Protein AF-0000000075406216 (afdb_homodimer)

Nearest PDB structures (foldseek):
  7u5q-assembly2_B  TM=5.896E-01  e=1.072E-07  Brucella melitensis ATCC 23457
  6za7-assembly1_A  TM=6.651E-01  e=3.086E-07  Agrobacterium fabrum str. C58
  3ihu-assembly2_B  TM=6.604E-01  e=1.626E-06  Cupriavidus pinatubonensis JMP134
  4p9f-assembly1_A  TM=5.675E-01  e=4.617E-07  Escherichia coli UMEA 3718-1
  3c7j-assembly1_B-2  TM=5.033E-01  e=4.684E-06  Pseudomonas syringae pv. tomato str. DC3000

Radius of gyration: 20.64 Å; Cα contacts (8 Å, |Δi|>4): 546; chains: 2; bounding box: 49×54×47 Å

Secondary structure (DSSP, 8-state):
-HHHHHHHHHHHHHTTSS-TT-B--HHHHHHHHT--HHHHHHHHHHHHHTTSEEEETTTEEEEPTTHHHHHHHHHHHHHHHHHHHHHHH--HHHHHHHHHS-S-HHHHHHHHHHHT--HHHHHHHHHHHHHHHT-GGGS--HHHHHHHHHHHHHHHTT-HHHHHHHHHHHHHHHHHHHH-/-HHHHHHHHHHHHHTTSS-TT-B--HHHHHHHHT--HHHHHHHHHHHHHTTSEEEETTTEEEEPTTHHHHHHHHHHHHHHHHHHHHHHH--HHHHHHHHHS-S-HHHHHHHHHHHTT-HHHHHHHHHHHHHHHT-GGGS--HHHHHHHHHHHHHHHTT-HHHHHHHHHHHHHHHHHHHH-

Organism: Magnetospirillum gryphiswaldense (strain DSM 6361 / JCM 21280 / NBRC 15271 / MSR-1) (NCBI:txid431944)

Sequence (360 aa):
MAERVWLQLAAEIVSGGVSGGRRLDEVEQSNRLGVSRTPLRESLRQLAALGLVENRPHRGVVVADGVGPSLFQVLAELESACARSTALLLTGAQCRELALIEPEHQLLMPWLRNACGNSIMRSLLNTLWYPLLADTARHGGLDVRDCLCLLRDEVAGGNALAAGQAAQAYVGLWAKRVLGMAERVWLQLAAEIVSGGVSGGRRLDEVEQSNRLGVSRTPLRESLRQLAALGLVENRPHRGVVVADGVGPSLFQVLAELESACARSTALLLTGAQCRELALIEPEHQLLMPWLRNACGNSIMRSLLNTLWYPLLADTARHGGLDVRDCLCLLRDEVAGGNALAAGQAAQAYVGLWAKRVLG

InterPro domains:
  IPR000524 Transcription regulator HTH, GntR [PF00392] (2-63)
  IPR000524 Transcription regulator HTH, GntR [PS50949] (1-66)
  IPR000524 Transcription regulator HTH, GntR [SM00345] (5-63)
  IPR036388 Winged helix-like DNA-binding domain superfamily [G3DSA:1.10.10.10] (1-106)
  IPR036390 Winged helix DNA-binding domain superfamily [SSF46785] (2-66)

Solvent-accessible surface area (backbone atoms only — not comparable to full-atom values): 18037 Å² total; per-residue (Å²): 108,38,65,58,53,31,40,52,51,47,31,36,38,40,49,53,75,43,54,55,68,41,63,60,51,65,68,62,49,23,63,73,69,70,47,55,67,63,45,48,51,53,22,50,51,54,36,32,55,49,17,48,26,41,81,40,89,97,62,44,45,21,30,31,55,57,35,39,65,22,48,48,51,51,49,24,54,52,45,13,50,30,32,23,47,24,12,70,62,61,44,75,69,51,41,59,53,55,72,68,51,57,56,38,68,90,52,39,51,57,51,44,36,60,64,35,62,26,42,27,56,35,28,45,50,54,58,69,44,46,44,60,62,73,45,63,87,66,77,68,54,73,67,52,36,53,36,37,44,50,25,52,50,25,27,66,67,43,35,27,70,59,7,18,51,31,35,30,50,46,43,48,54,49,43,48,66,49,70,92,108,39,64,56,54,32,40,53,52,46,33,35,39,41,52,53,74,43,55,55,65,41,63,59,52,65,67,60,50,23,62,76,68,71,47,57,66,64,45,49,52,52,22,52,50,53,35,32,57,50,17,48,27,41,79,40,91,98,61,44,44,20,30,32,56,58,36,38,64,24,48,45,51,50,48,24,53,51,45,13,50,31,32,22,46,24,13,70,63,62,45,73,70,52,40,58,53,55,73,69,51,57,55,39,69,89,53,40,50,57,52,43,36,59,63,34,62,28,42,28,56,36,28,46,50,55,59,69,44,46,42,60,63,73,44,63,87,67,77,68,53,72,67,53,37,53,36,37,45,50,25,52,52,25,28,66,68,42,36,29,71,60,7,18,50,29,33,31,49,45,43,47,53,50,43,41,71,51,68,94

Foldseek 3Di:
DLVVLLLVVLLCLQLCVFAFFAADDQVVSCVVVVHDSVSNVVSLVVCVVVPQWDQDPPRGITGHHPNNVVLLVVQLVLLLLLLLQLLQDPDPVNLVVLVPFQLFCVTNSLSSLVSSVDPVSSVVNCVSCSSVVVDVVQRDDPVLRVLSVQLSVCSSNSPNNSNSVSSSVNSVSSSVVSHD/DLVVLLLVVLLCLQLCVDAFFAADDLVVSCVVVVHDSVSNVVSLVVCVVVPQWDQDPPRGITGHHPNNVVLLVVQLVLLLLLLLQLLQQPDPVNLVVLVPWQLFCVTNSLSSLVSSVDPVSSVVNCVSCSSVVVDVVQRDDPVLRVLSVQLSVCSSNSPNNSNSVSSSVNSVSSSVVSHD

pLDDT: mean 92.98, std 7.08, range [58.53, 98.69]

Structure (mmCIF, N/CA/C/O backbone):
data_AF-0000000075406216-model_v1
#
loop_
_entity.id
_entity.type
_entity.pdbx_description
1 polymer 'HTH gntR-type domain-containing protein'
#
loop_
_atom_site.group_PDB
_atom_site.id
_atom_site.type_symbol
_atom_site.label_atom_id
_atom_site.label_alt_id
_atom_site.label_comp_id
_atom_site.label_asym_id
_atom_site.label_entity_id
_atom_site.label_seq_id
_atom_site.pdbx_PDB_ins_code
_atom_site.Cartn_x
_atom_site.Cartn_y
_atom_site.Cartn_z
_atom_site.occupancy
_atom_site.B_iso_or_equiv
_atom_site.auth_seq_id
_atom_site.auth_comp_id
_atom_site.auth_asym_id
_atom_site.auth_atom_id
_atom_site.pdbx_PDB_model_num
ATOM 1 N N . MET A 1 1 ? -20.109 8.625 9.797 1 65.94 1 MET A N 1
ATOM 2 C CA . MET A 1 1 ? -19.984 7.898 11.055 1 65.94 1 MET A CA 1
ATOM 3 C C . MET A 1 1 ? -18.922 6.824 10.969 1 65.94 1 MET A C 1
ATOM 5 O O . MET A 1 1 ? -18 6.785 11.797 1 65.94 1 MET A O 1
ATOM 9 N N . ALA A 1 2 ? -18.891 6.062 9.961 1 74.56 2 ALA A N 1
ATOM 10 C CA . ALA A 1 2 ? -17.906 4.992 9.852 1 74.56 2 ALA A CA 1
ATOM 11 C C . ALA A 1 2 ? -16.5 5.559 9.695 1 74.56 2 ALA A C 1
ATOM 13 O O . ALA A 1 2 ? -15.547 5.035 10.273 1 74.56 2 ALA A O 1
ATOM 14 N N . GLU A 1 3 ? -16.469 6.734 9.102 1 84 3 GLU A N 1
ATOM 15 C CA . GLU A 1 3 ? -15.156 7.332 8.852 1 84 3 GLU A CA 1
ATOM 16 C C . GLU A 1 3 ? -14.531 7.852 10.148 1 84 3 GLU A C 1
ATOM 18 O O . GLU A 1 3 ? -13.328 7.715 10.359 1 84 3 GLU A O 1
ATOM 23 N N . ARG A 1 4 ? -15.359 8.359 10.984 1 86.69 4 ARG A N 1
ATOM 24 C CA . ARG A 1 4 ? -14.867 8.867 12.258 1 86.69 4 ARG A CA 1
ATOM 25 C C . ARG A 1 4 ? -14.375 7.73 13.148 1 86.69 4 ARG A C 1
ATOM 27 O O . ARG A 1 4 ? -13.328 7.848 13.789 1 86.69 4 ARG A O 1
ATOM 34 N N . VAL A 1 5 ? -15.172 6.66 13.18 1 91.81 5 VAL A N 1
ATOM 35 C CA . VAL A 1 5 ? -14.828 5.492 13.984 1 91.81 5 VAL A CA 1
ATOM 36 C C . VAL A 1 5 ? -13.516 4.898 13.492 1 91.81 5 VAL A C 1
ATOM 38 O O . VAL A 1 5 ? -12.617 4.617 14.297 1 91.81 5 VAL A O 1
ATOM 41 N N . TRP A 1 6 ? -13.414 4.828 12.219 1 91.94 6 TRP A N 1
ATOM 42 C CA . TRP A 1 6 ? -12.203 4.289 11.602 1 91.94 6 TRP A CA 1
ATOM 43 C C . TRP A 1 6 ? -10.984 5.129 11.977 1 91.94 6 TRP A C 1
ATOM 45 O O . TRP A 1 6 ? -9.969 4.598 12.422 1 91.94 6 TRP A O 1
ATOM 55 N N . LEU A 1 7 ? -11.141 6.391 11.875 1 92.19 7 LEU A N 1
ATOM 56 C CA . LEU A 1 7 ? -10.031 7.305 12.117 1 92.19 7 LEU A CA 1
ATOM 57 C C . LEU A 1 7 ? -9.594 7.25 13.578 1 92.19 7 LEU A C 1
ATOM 59 O O . LEU A 1 7 ? -8.398 7.234 13.875 1 92.19 7 LEU A O 1
ATOM 63 N N . GLN A 1 8 ? -10.523 7.246 14.414 1 92.19 8 GLN A N 1
ATOM 64 C CA . GLN A 1 8 ? -10.211 7.223 15.844 1 92.19 8 GLN A CA 1
ATOM 65 C C . GLN A 1 8 ? -9.484 5.934 16.219 1 92.19 8 GLN A C 1
ATOM 67 O O . GLN A 1 8 ? -8.453 5.973 16.906 1 92.19 8 GLN A O 1
ATOM 72 N N . LEU A 1 9 ? -9.945 4.852 15.789 1 93.81 9 LEU A N 1
ATOM 73 C CA . LEU A 1 9 ? -9.328 3.566 16.109 1 93.81 9 LEU A CA 1
ATOM 74 C C . LEU A 1 9 ? -7.945 3.459 15.477 1 93.81 9 LEU A C 1
ATOM 76 O O . LEU A 1 9 ? -7 3.006 16.125 1 93.81 9 LEU A O 1
ATOM 80 N N . ALA A 1 10 ? -7.875 3.885 14.266 1 94.75 10 ALA A N 1
ATOM 81 C CA . ALA A 1 10 ? -6.594 3.834 13.562 1 94.75 10 ALA A CA 1
ATOM 82 C C . ALA A 1 10 ? -5.539 4.668 14.289 1 94.75 10 ALA A C 1
ATOM 84 O O . ALA A 1 10 ? -4.41 4.215 14.484 1 94.75 10 ALA A O 1
ATOM 85 N N . ALA A 1 11 ? -5.938 5.824 14.688 1 91.94 11 ALA A N 1
ATOM 86 C CA . ALA A 1 11 ? -5.02 6.715 15.391 1 91.94 11 ALA A CA 1
ATOM 87 C C . ALA A 1 11 ? -4.551 6.094 16.703 1 91.94 11 ALA A C 1
ATOM 89 O O . ALA A 1 11 ? -3.361 6.125 17.031 1 91.94 11 ALA A O 1
ATOM 90 N N . GLU A 1 12 ? -5.449 5.512 17.422 1 92.12 12 GLU A N 1
ATOM 91 C CA . GLU A 1 12 ? -5.129 4.887 18.703 1 92.12 12 GLU A CA 1
ATOM 92 C C . GLU A 1 12 ? -4.195 3.693 18.516 1 92.12 12 GLU A C 1
ATOM 94 O O . GLU A 1 12 ? -3.264 3.5 19.297 1 92.12 12 GLU A O 1
ATOM 99 N N . ILE A 1 13 ? -4.414 2.975 17.5 1 94.69 13 ILE A N 1
ATOM 100 C CA . ILE A 1 13 ? -3.631 1.771 17.234 1 94.69 13 ILE A CA 1
ATOM 101 C C . ILE A 1 13 ? -2.221 2.16 16.797 1 94.69 13 ILE A C 1
ATOM 103 O O . ILE A 1 13 ? -1.235 1.631 17.328 1 94.69 13 ILE A O 1
ATOM 107 N N . VAL A 1 14 ? -2.111 3.117 15.961 1 93.31 14 VAL A N 1
ATOM 108 C CA . VAL A 1 14 ? -0.834 3.502 15.367 1 93.31 14 VAL A CA 1
ATOM 109 C C . VAL A 1 14 ? 0.05 4.156 16.422 1 93.31 14 VAL A C 1
ATOM 111 O O . VAL A 1 14 ? 1.264 3.938 16.453 1 93.31 14 VAL A O 1
ATOM 114 N N . SER A 1 15 ? -0.574 4.898 17.297 1 88.88 15 SER A N 1
ATOM 115 C CA . SER A 1 15 ? 0.188 5.625 18.297 1 88.88 15 SER A CA 1
ATOM 116 C C . SER A 1 15 ? 0.574 4.711 19.469 1 88.88 15 SER A C 1
ATOM 118 O O . SER A 1 15 ? 1.344 5.109 20.344 1 88.88 15 SER A O 1
ATOM 120 N N . GLY A 1 16 ? 0.086 3.488 19.422 1 87.56 16 GLY A N 1
ATOM 121 C CA . GLY A 1 16 ? 0.371 2.549 20.484 1 87.56 16 GLY A CA 1
ATOM 122 C C . GLY A 1 16 ? -0.581 2.68 21.672 1 87.56 16 GLY A C 1
ATOM 123 O O . GLY A 1 16 ? -0.35 2.096 22.719 1 87.56 16 GLY A O 1
ATOM 124 N N . GLY A 1 17 ? -1.549 3.438 21.484 1 86.81 17 GLY A N 1
ATOM 125 C CA . GLY A 1 17 ? -2.557 3.541 22.531 1 86.81 17 GLY A CA 1
ATOM 126 C C . GLY A 1 17 ? -3.27 2.23 22.812 1 86.81 17 GLY A C 1
ATOM 127 O O . GLY A 1 17 ? -3.828 2.035 23.891 1 86.81 17 GLY A O 1
ATOM 128 N N . VAL A 1 18 ? -3.295 1.419 21.828 1 88.31 18 VAL A N 1
ATOM 129 C CA . VAL A 1 18 ? -3.789 0.052 21.969 1 88.31 18 VAL A CA 1
ATOM 130 C C . VAL A 1 18 ? -2.674 -0.937 21.641 1 88.31 18 VAL A C 1
ATOM 132 O O . VAL A 1 18 ? -2.07 -0.866 20.562 1 88.31 18 VAL A O 1
ATOM 135 N N . SER A 1 19 ? -2.352 -1.813 22.531 1 89.06 19 SER A N 1
ATOM 136 C CA . SER A 1 19 ? -1.224 -2.73 22.391 1 89.06 19 SER A CA 1
ATOM 137 C C . SER A 1 19 ? -1.498 -3.791 21.344 1 89.06 19 SER A C 1
ATOM 139 O O . SER A 1 19 ? -2.643 -4.211 21.156 1 89.06 19 SER A O 1
ATOM 141 N N . GLY A 1 20 ? -0.403 -4.188 20.734 1 93.19 20 GLY A N 1
ATOM 142 C CA . GLY A 1 20 ? -0.504 -5.348 19.875 1 93.19 20 GLY A CA 1
ATOM 143 C C . GLY A 1 20 ? -1.028 -6.582 20.578 1 93.19 20 GLY A C 1
ATOM 144 O O . GLY A 1 20 ? -0.685 -6.832 21.734 1 93.19 20 GLY A O 1
ATOM 145 N N . GLY A 1 21 ? -1.885 -7.297 19.859 1 94.31 21 GLY A N 1
ATOM 146 C CA . GLY A 1 21 ? -2.438 -8.516 20.422 1 94.31 21 GLY A CA 1
ATOM 147 C C . GLY A 1 21 ? -3.693 -8.281 21.25 1 94.31 21 GLY A C 1
ATOM 148 O O . GLY A 1 21 ? -4.41 -9.227 21.578 1 94.31 21 GLY A O 1
ATOM 149 N N . ARG A 1 22 ? -4.008 -7.031 21.547 1 94.81 22 ARG A N 1
ATOM 150 C CA . ARG A 1 22 ? -5.207 -6.723 22.312 1 94.81 22 ARG A CA 1
ATOM 151 C C . ARG A 1 22 ? -6.469 -6.984 21.5 1 94.81 22 ARG A C 1
ATOM 153 O O . ARG A 1 22 ? -6.566 -6.559 20.344 1 94.81 22 ARG A O 1
ATOM 160 N N . ARG A 1 23 ? -7.402 -7.637 22.141 1 96.25 23 ARG A N 1
ATOM 161 C CA . ARG A 1 23 ? -8.68 -7.91 21.484 1 96.25 23 ARG A CA 1
ATOM 162 C C . ARG A 1 23 ? -9.57 -6.668 21.484 1 96.25 23 ARG A C 1
ATOM 164 O O . ARG A 1 23 ? -9.648 -5.953 22.5 1 96.25 23 ARG A O 1
ATOM 171 N N . LEU A 1 24 ? -10.148 -6.426 20.375 1 96.06 24 LEU A N 1
ATOM 172 C CA . LEU A 1 24 ? -11.133 -5.359 20.266 1 96.06 24 LEU A CA 1
ATOM 173 C C . LEU A 1 24 ? -12.547 -5.918 20.375 1 96.06 24 LEU A C 1
ATOM 175 O O . LEU A 1 24 ? -13.164 -6.273 19.375 1 96.06 24 LEU A O 1
ATOM 179 N N . ASP A 1 25 ? -13.07 -5.848 21.594 1 95.06 25 ASP A N 1
ATOM 180 C CA . ASP A 1 25 ? -14.422 -6.344 21.828 1 95.06 25 ASP A CA 1
ATOM 181 C C . ASP A 1 25 ? -15.461 -5.414 21.234 1 95.06 25 ASP A C 1
ATOM 183 O O . ASP A 1 25 ? -15.492 -4.219 21.531 1 95.06 25 ASP A O 1
ATOM 187 N N . GLU A 1 26 ? -16.297 -6.008 20.422 1 93.94 26 GLU A N 1
ATOM 188 C CA . GLU A 1 26 ? -17.25 -5.199 19.672 1 93.94 26 GLU A CA 1
ATOM 189 C C . GLU A 1 26 ? -18.156 -4.418 20.609 1 93.94 26 GLU A C 1
ATOM 191 O O . GLU A 1 26 ? -18.453 -3.244 20.359 1 93.94 26 GLU A O 1
ATOM 196 N N . VAL A 1 27 ? -18.625 -5.059 21.672 1 94.38 27 VAL A N 1
ATOM 197 C CA . VAL A 1 27 ? -19.547 -4.414 22.594 1 94.38 27 VAL A CA 1
ATOM 198 C C . VAL A 1 27 ? -18.828 -3.279 23.328 1 94.38 27 VAL A C 1
ATOM 200 O O . VAL A 1 27 ? -19.344 -2.16 23.406 1 94.38 27 VAL A O 1
ATOM 203 N N . GLU A 1 28 ? -17.719 -3.582 23.797 1 95.06 28 GLU A N 1
ATOM 204 C CA . GLU A 1 28 ? -16.922 -2.586 24.5 1 95.06 28 GLU A CA 1
ATOM 205 C C . GLU A 1 28 ? -16.609 -1.388 23.609 1 95.06 28 GLU A C 1
ATOM 207 O O . GLU A 1 28 ? -16.766 -0.238 24.031 1 95.06 28 GLU A O 1
ATOM 212 N N . GLN A 1 29 ? -16.172 -1.652 22.375 1 95.25 29 GLN A N 1
ATOM 213 C CA . GLN A 1 29 ? -15.789 -0.584 21.453 1 95.25 29 GLN A CA 1
ATOM 214 C C . GLN A 1 29 ? -17 0.237 21.031 1 95.25 29 GLN A C 1
ATOM 216 O O . GLN A 1 29 ? -16.922 1.461 20.906 1 95.25 29 GLN A O 1
ATOM 221 N N . SER A 1 30 ? -18.062 -0.478 20.781 1 95.62 30 SER A N 1
ATOM 222 C CA . SER A 1 30 ? -19.297 0.21 20.422 1 95.62 30 SER A CA 1
ATOM 223 C C . SER A 1 30 ? -19.719 1.197 21.5 1 95.62 30 SER A C 1
ATOM 225 O O . SER A 1 30 ? -20.062 2.34 21.203 1 95.62 30 SER A O 1
ATOM 227 N N . ASN A 1 31 ? -19.656 0.763 22.75 1 95.69 31 ASN A N 1
ATOM 228 C CA . ASN A 1 31 ? -20.016 1.611 23.891 1 95.69 31 ASN A CA 1
ATOM 229 C C . ASN A 1 31 ? -19.047 2.785 24.031 1 95.69 31 ASN A C 1
ATOM 231 O O . ASN A 1 31 ? -19.484 3.932 24.188 1 95.69 31 ASN A O 1
ATOM 235 N N . ARG A 1 32 ? -17.875 2.521 23.922 1 93.88 32 ARG A N 1
ATOM 236 C CA . ARG A 1 32 ? -16.828 3.521 24.109 1 93.88 32 ARG A CA 1
ATOM 237 C C . ARG A 1 32 ? -16.891 4.598 23.031 1 93.88 32 ARG A C 1
ATOM 239 O O . ARG A 1 32 ? -16.703 5.781 23.312 1 93.88 32 ARG A O 1
ATOM 246 N N . LEU A 1 33 ? -17.156 4.172 21.828 1 94.25 33 LEU A N 1
ATOM 247 C CA . LEU A 1 33 ? -17.109 5.082 20.688 1 94.25 33 LEU A CA 1
ATOM 248 C C . LEU A 1 33 ? -18.484 5.688 20.422 1 94.25 33 LEU A C 1
ATOM 250 O O . LEU A 1 33 ? -18.625 6.613 19.625 1 94.25 33 LEU A O 1
ATOM 254 N N . GLY A 1 34 ? -19.5 5.195 21 1 95.19 34 GLY A N 1
ATOM 255 C CA . GLY A 1 34 ? -20.844 5.727 20.859 1 95.19 34 GLY A CA 1
ATOM 256 C C . GLY A 1 34 ? -21.453 5.445 19.5 1 95.19 34 GLY A C 1
ATOM 257 O O . GLY A 1 34 ? -22.078 6.324 18.906 1 95.19 34 GLY A O 1
ATOM 258 N N . VAL A 1 35 ? -21.188 4.297 19 1 95.44 35 VAL A N 1
ATOM 259 C CA . VAL A 1 35 ? -21.719 3.926 17.688 1 95.44 35 VAL A CA 1
ATOM 260 C C . VAL A 1 35 ? -22.328 2.531 17.75 1 95.44 35 VAL A C 1
ATOM 262 O O . VAL A 1 35 ? -22.094 1.779 18.703 1 95.44 35 VAL A O 1
ATOM 265 N N . SER A 1 36 ? -23.125 2.287 16.75 1 94.31 36 SER A N 1
ATOM 266 C CA . SER A 1 36 ? -23.703 0.952 16.641 1 94.31 36 SER A CA 1
ATOM 267 C C . SER A 1 36 ? -22.672 -0.056 16.125 1 94.31 36 SER A C 1
ATOM 269 O O . SER A 1 36 ? -21.547 0.314 15.797 1 94.31 36 SER A O 1
ATOM 271 N N . ARG A 1 37 ? -23.172 -1.309 16.109 1 93.25 37 ARG A N 1
ATOM 272 C CA . ARG A 1 37 ? -22.281 -2.373 15.68 1 93.25 37 ARG A CA 1
ATOM 273 C C . ARG A 1 37 ? -22 -2.291 14.18 1 93.25 37 ARG A C 1
ATOM 275 O O . ARG A 1 37 ? -20.938 -2.697 13.719 1 93.25 37 ARG A O 1
ATOM 282 N N . THR A 1 38 ? -22.859 -1.776 13.453 1 92.12 38 THR A N 1
ATOM 283 C CA . THR A 1 38 ? -22.719 -1.735 12 1 92.12 38 THR A CA 1
ATOM 284 C C . THR A 1 38 ? -21.547 -0.854 11.586 1 92.12 38 THR A C 1
ATOM 286 O O . THR A 1 38 ? -20.609 -1.324 10.938 1 92.12 38 THR A O 1
ATOM 289 N N . PRO A 1 39 ? -21.516 0.408 11.945 1 93.94 39 PRO A N 1
ATOM 290 C CA . PRO A 1 39 ? -20.359 1.229 11.578 1 93.94 39 PRO A CA 1
ATOM 291 C C . PRO A 1 39 ? -19.062 0.721 12.203 1 93.94 39 PRO A C 1
ATOM 293 O O . PRO A 1 39 ? -17.984 0.864 11.609 1 93.94 39 PRO A O 1
ATOM 296 N N . LEU A 1 40 ? -19.172 0.154 13.344 1 95.56 40 LEU A N 1
ATOM 297 C CA . LEU A 1 40 ? -17.984 -0.399 13.984 1 95.56 40 LEU A CA 1
ATOM 298 C C . LEU A 1 40 ? -17.406 -1.541 13.156 1 95.56 40 LEU A C 1
ATOM 300 O O . LEU A 1 40 ? -16.203 -1.562 12.875 1 95.56 40 LEU A O 1
ATOM 304 N N . ARG A 1 41 ? -18.25 -2.416 12.75 1 93.44 41 ARG A N 1
ATOM 305 C CA . ARG A 1 41 ? -17.797 -3.564 11.969 1 93.44 41 ARG A CA 1
ATOM 306 C C . ARG A 1 41 ? -17.219 -3.121 10.625 1 93.44 41 ARG A C 1
ATOM 308 O O . ARG A 1 41 ? -16.25 -3.701 10.141 1 93.44 41 ARG A O 1
ATOM 315 N N . GLU A 1 42 ? -17.781 -2.141 10.055 1 91.88 42 GLU A N 1
ATOM 316 C CA . GLU A 1 42 ? -17.234 -1.582 8.812 1 91.88 42 GLU A CA 1
ATOM 317 C C . GLU A 1 42 ? -15.844 -1.011 9.023 1 91.88 42 GLU A C 1
ATOM 319 O O . GLU A 1 42 ? -14.945 -1.237 8.211 1 91.88 42 GLU A O 1
ATOM 324 N N . SER A 1 43 ? -15.719 -0.354 10.094 1 94.5 43 SER A N 1
ATOM 325 C CA . SER A 1 43 ? -14.422 0.229 10.414 1 94.5 43 SER A CA 1
ATOM 326 C C . SER A 1 43 ? -13.383 -0.854 10.688 1 94.5 43 SER A C 1
ATOM 328 O O . SER A 1 43 ? -12.242 -0.752 10.227 1 94.5 43 SER A O 1
ATOM 330 N N . LEU A 1 44 ? -13.797 -1.849 11.391 1 94.88 44 LEU A N 1
ATOM 331 C CA . LEU A 1 44 ? -12.891 -2.943 11.703 1 94.88 44 LEU A CA 1
ATOM 332 C C . LEU A 1 44 ? -12.461 -3.678 10.438 1 94.88 44 LEU A C 1
ATOM 334 O O . LEU A 1 44 ? -11.312 -4.105 10.312 1 94.88 44 LEU A O 1
ATOM 338 N N . ARG A 1 45 ? -13.312 -3.783 9.508 1 91.75 45 ARG A N 1
ATOM 339 C CA . ARG A 1 45 ? -12.992 -4.391 8.219 1 91.75 45 ARG A CA 1
ATOM 340 C C . ARG A 1 45 ? -11.961 -3.557 7.465 1 91.75 45 ARG A C 1
ATOM 342 O O . ARG A 1 45 ? -11.023 -4.098 6.879 1 91.75 45 ARG A O 1
ATOM 349 N N . GLN A 1 46 ? -12.141 -2.275 7.492 1 92.06 46 GLN A N 1
ATOM 350 C CA . GLN A 1 46 ? -11.211 -1.374 6.828 1 92.06 46 GLN A CA 1
ATOM 351 C C . GLN A 1 46 ? -9.828 -1.426 7.484 1 92.06 46 GLN A C 1
ATOM 353 O O . GLN A 1 46 ? -8.812 -1.445 6.797 1 92.06 46 GLN A O 1
ATOM 358 N N . LEU A 1 47 ? -9.875 -1.48 8.781 1 95.25 47 LEU A N 1
ATOM 359 C CA . LEU A 1 47 ? -8.625 -1.572 9.531 1 95.25 47 LEU A CA 1
ATOM 360 C C . LEU A 1 47 ? -7.918 -2.893 9.242 1 95.25 47 LEU A C 1
ATOM 362 O O . LEU A 1 47 ? -6.691 -2.938 9.164 1 95.25 47 LEU A O 1
ATOM 366 N N . ALA A 1 48 ? -8.688 -3.914 9.047 1 94.75 48 ALA A N 1
ATOM 367 C CA . ALA A 1 48 ? -8.133 -5.23 8.742 1 94.75 48 ALA A CA 1
ATOM 368 C C . ALA A 1 48 ? -7.523 -5.25 7.344 1 94.75 48 ALA A C 1
ATOM 370 O O . ALA A 1 48 ? -6.461 -5.84 7.133 1 94.75 48 ALA A O 1
ATOM 371 N N . ALA A 1 49 ? -8.117 -4.57 6.465 1 90.75 49 ALA A N 1
ATOM 372 C CA . ALA A 1 49 ? -7.625 -4.504 5.09 1 90.75 49 ALA A CA 1
ATOM 373 C C . ALA A 1 49 ? -6.273 -3.803 5.027 1 90.75 49 ALA A C 1
ATOM 375 O O . ALA A 1 49 ? -5.465 -4.074 4.133 1 90.75 49 ALA A O 1
ATOM 376 N N . LEU A 1 50 ? -6.02 -3.006 6.02 1 93.75 50 LEU A N 1
ATOM 377 C CA . LEU A 1 50 ? -4.766 -2.262 6.051 1 93.75 50 LEU A CA 1
ATOM 378 C C . LEU A 1 50 ? -3.746 -2.949 6.953 1 93.75 50 LEU A C 1
ATOM 380 O O . LEU A 1 50 ? -2.605 -2.496 7.062 1 93.75 50 LEU A O 1
ATOM 384 N N . GLY A 1 51 ? -4.215 -3.965 7.641 1 96.25 51 GLY A N 1
ATOM 385 C CA . GLY A 1 51 ? -3.301 -4.738 8.469 1 96.25 51 GLY A CA 1
ATOM 386 C C . GLY A 1 51 ? -3.121 -4.16 9.859 1 96.25 51 GLY A C 1
ATOM 387 O O . GLY A 1 51 ? -2.168 -4.504 10.562 1 96.25 51 GLY A O 1
ATOM 388 N N . LEU A 1 52 ? -4.023 -3.273 10.219 1 97.25 52 LEU A N 1
ATOM 389 C CA . LEU A 1 52 ? -3.934 -2.691 11.555 1 97.25 52 LEU A CA 1
ATOM 390 C C . LEU A 1 52 ? -4.492 -3.646 12.602 1 97.25 52 LEU A C 1
ATOM 392 O O . LEU A 1 52 ? -4.07 -3.617 13.758 1 97.25 52 LEU A O 1
ATOM 396 N N . VAL A 1 53 ? -5.5 -4.406 12.195 1 97.31 53 VAL A N 1
ATOM 397 C CA . VAL A 1 53 ? -6.074 -5.449 13.039 1 97.31 53 VAL A CA 1
ATOM 398 C C . VAL A 1 53 ? -6.145 -6.762 12.258 1 97.31 53 VAL A C 1
ATOM 400 O O . VAL A 1 53 ? -5.949 -6.781 11.039 1 97.31 53 VAL A O 1
ATOM 403 N N . GLU A 1 54 ? -6.27 -7.848 12.938 1 95.88 54 GLU A N 1
ATOM 404 C CA . GLU A 1 54 ? -6.383 -9.172 12.328 1 95.88 54 GLU A CA 1
ATOM 405 C C . GLU A 1 54 ? -7.422 -10.023 13.047 1 95.88 54 GLU A C 1
ATOM 407 O O . GLU A 1 54 ? -7.621 -9.883 14.25 1 95.88 54 GLU A O 1
ATOM 412 N N . ASN A 1 55 ? -8.086 -10.812 12.234 1 93.5 55 ASN A N 1
ATOM 413 C CA . ASN A 1 55 ? -8.984 -11.805 12.82 1 93.5 55 ASN A CA 1
ATOM 414 C C . ASN A 1 55 ? -8.219 -13.055 13.266 1 93.5 55 ASN A C 1
ATOM 416 O O . ASN A 1 55 ? -7.57 -13.711 12.445 1 93.5 55 ASN A O 1
ATOM 420 N N . ARG A 1 56 ? -8.203 -13.367 14.5 1 91.69 56 ARG A N 1
ATOM 421 C CA . ARG A 1 56 ? -7.547 -14.562 15.016 1 91.69 56 ARG A CA 1
ATOM 422 C C . ARG A 1 56 ? -8.578 -15.609 15.422 1 91.69 56 ARG A C 1
ATOM 424 O O . ARG A 1 56 ? -9.609 -15.281 16.016 1 91.69 56 ARG A O 1
ATOM 431 N N . PRO A 1 57 ? -8.25 -16.812 15.109 1 90 57 PRO A N 1
ATOM 432 C CA . PRO A 1 57 ? -9.172 -17.875 15.508 1 90 57 PRO A CA 1
ATOM 433 C C . PRO A 1 57 ? -9.422 -17.906 17.016 1 90 57 PRO A C 1
ATOM 435 O O . PRO A 1 57 ? -8.484 -17.812 17.812 1 90 57 PRO A O 1
ATOM 438 N N . HIS A 1 58 ? -10.633 -17.906 17.406 1 89.94 58 HIS A N 1
ATOM 439 C CA . HIS A 1 58 ? -11.117 -18.062 18.766 1 89.94 58 HIS A CA 1
ATOM 440 C C . HIS A 1 58 ? -10.844 -16.812 19.594 1 89.94 58 HIS A C 1
ATOM 442 O O . HIS A 1 58 ? -11.07 -16.797 20.812 1 89.94 58 HIS A O 1
ATOM 448 N N . ARG A 1 59 ? -10.25 -15.828 19.047 1 91.12 59 ARG A N 1
ATOM 449 C CA . ARG A 1 59 ? -9.945 -14.625 19.812 1 91.12 59 ARG A CA 1
ATOM 450 C C . ARG A 1 59 ? -10.664 -13.414 19.219 1 91.12 59 ARG A C 1
ATOM 452 O O . ARG A 1 59 ? -10.766 -12.367 19.875 1 91.12 59 ARG A O 1
ATOM 459 N N . GLY A 1 60 ? -11.164 -13.531 17.938 1 94.62 60 GLY A N 1
ATOM 460 C CA . GLY A 1 60 ? -11.82 -12.398 17.312 1 94.62 60 GLY A CA 1
ATOM 461 C C . GLY A 1 60 ? -10.844 -11.406 16.703 1 94.62 60 GLY A C 1
ATOM 462 O O . GLY A 1 60 ? -9.781 -11.789 16.219 1 94.62 60 GLY A O 1
ATOM 463 N N . VAL A 1 61 ? -11.289 -10.109 16.703 1 96.38 61 VAL A N 1
ATOM 464 C CA . VAL A 1 61 ? -10.477 -9.062 16.094 1 96.38 61 VAL A CA 1
ATOM 465 C C . VAL A 1 61 ? -9.453 -8.539 17.109 1 96.38 61 VAL A C 1
ATOM 467 O O . VAL A 1 61 ? -9.828 -8.109 18.203 1 96.38 61 VAL A O 1
ATOM 470 N N . VAL A 1 62 ? -8.164 -8.617 16.719 1 97.38 62 VAL A N 1
ATOM 471 C CA . VAL A 1 62 ? -7.094 -8.156 17.609 1 97.38 62 VAL A CA 1
ATOM 472 C C . VAL A 1 62 ? -6.227 -7.133 16.875 1 97.38 62 VAL A C 1
ATOM 474 O O . VAL A 1 62 ? -6.133 -7.156 15.648 1 97.38 62 VAL A O 1
ATOM 477 N N . VAL A 1 63 ? -5.637 -6.289 17.641 1 97.62 63 VAL A N 1
ATOM 478 C CA . VAL A 1 63 ? -4.672 -5.352 17.078 1 97.62 63 VAL A CA 1
ATOM 479 C C . VAL A 1 63 ? -3.412 -6.098 16.641 1 97.62 63 VAL A C 1
ATOM 481 O O . VAL A 1 63 ? -2.895 -6.934 17.391 1 97.62 63 VAL A O 1
ATOM 484 N N . ALA A 1 64 ? -2.957 -5.836 15.422 1 97 64 ALA A N 1
ATOM 485 C CA . ALA A 1 64 ? -1.739 -6.477 14.922 1 97 64 ALA A CA 1
ATOM 486 C C . ALA A 1 64 ? -0.518 -6.008 15.711 1 97 64 ALA A C 1
ATOM 488 O O . ALA A 1 64 ? -0.527 -4.922 16.297 1 97 64 ALA A O 1
ATOM 489 N N . ASP A 1 65 ? 0.53 -6.812 15.711 1 94.5 65 ASP A N 1
ATOM 490 C CA . ASP A 1 65 ? 1.76 -6.449 16.406 1 94.5 65 ASP A CA 1
ATOM 491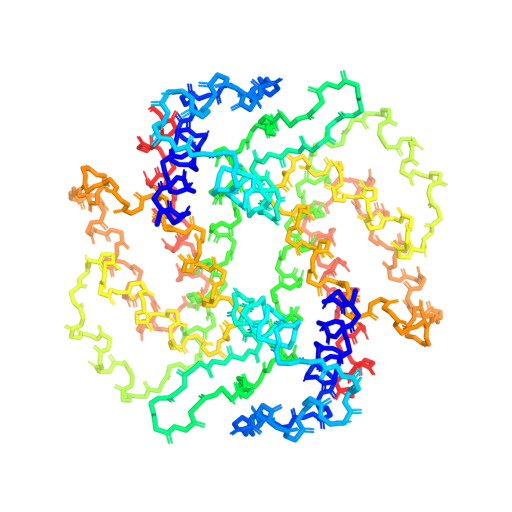 C C . ASP A 1 65 ? 2.574 -5.445 15.594 1 94.5 65 ASP A C 1
ATOM 493 O O . ASP A 1 65 ? 2.641 -5.539 14.367 1 94.5 65 ASP A O 1
ATOM 497 N N . GLY A 1 66 ? 3.115 -4.504 16.266 1 94.62 66 GLY A N 1
ATOM 498 C CA . GLY A 1 66 ? 4.059 -3.586 15.641 1 94.62 66 GLY A CA 1
ATOM 499 C C . GLY A 1 66 ? 3.436 -2.723 14.562 1 94.62 66 GLY A C 1
ATOM 500 O O . GLY A 1 66 ? 4.059 -2.461 13.531 1 94.62 66 GLY A O 1
ATOM 501 N N . VAL A 1 67 ? 2.23 -2.279 14.766 1 96.38 67 VAL A N 1
ATOM 502 C CA . VAL A 1 67 ? 1.497 -1.539 13.75 1 96.38 67 VAL A CA 1
ATOM 503 C C . VAL A 1 67 ? 2.209 -0.221 13.453 1 96.38 67 VAL A C 1
ATOM 505 O O . VAL A 1 67 ? 2.396 0.145 12.289 1 96.38 67 VAL A O 1
ATOM 508 N N . GLY A 1 68 ? 2.617 0.483 14.477 1 95.25 68 GLY A N 1
ATOM 509 C CA . GLY A 1 68 ? 3.293 1.759 14.297 1 95.25 68 GLY A CA 1
ATOM 510 C C . GLY A 1 68 ? 4.523 1.662 13.414 1 95.25 68 GLY A C 1
ATOM 511 O O . GLY A 1 68 ? 4.566 2.254 12.336 1 95.25 68 GLY A O 1
ATOM 512 N N . PRO A 1 69 ? 5.469 0.852 13.859 1 96.06 69 PRO A N 1
ATOM 513 C CA . PRO A 1 69 ? 6.672 0.661 13.047 1 96.06 69 PRO A CA 1
ATOM 514 C C . PRO A 1 69 ? 6.359 0.138 11.641 1 96.06 69 PRO A C 1
ATOM 516 O O . PRO A 1 69 ? 6.992 0.557 10.672 1 96.06 69 PRO A O 1
ATOM 519 N N . SER A 1 70 ? 5.402 -0.742 11.531 1 97.44 70 SER A N 1
ATOM 520 C CA . SER A 1 70 ? 5.004 -1.284 10.234 1 97.44 70 SER A CA 1
ATOM 521 C C . SER A 1 70 ? 4.504 -0.184 9.305 1 97.44 70 SER A C 1
ATOM 523 O O . SER A 1 70 ? 4.887 -0.131 8.141 1 97.44 70 SER A O 1
ATOM 525 N N . LEU A 1 71 ? 3.689 0.67 9.82 1 97.44 71 LEU A N 1
ATOM 526 C CA . LEU A 1 71 ? 3.119 1.765 9.047 1 97.44 71 LEU A CA 1
ATOM 527 C C . LEU A 1 71 ? 4.215 2.699 8.539 1 97.44 71 LEU A C 1
ATOM 529 O O . LEU A 1 71 ? 4.25 3.033 7.352 1 97.44 71 LEU A O 1
ATOM 533 N N . PHE A 1 72 ? 5.109 3.047 9.375 1 97.19 72 PHE A N 1
ATOM 534 C CA . PHE A 1 72 ? 6.105 4.047 9 1 97.19 72 PHE A CA 1
ATOM 535 C C . PHE A 1 72 ? 7.117 3.459 8.023 1 97.19 72 PHE A C 1
ATOM 537 O O . PHE A 1 72 ? 7.629 4.164 7.152 1 97.19 72 PHE A O 1
ATOM 544 N N . GLN A 1 73 ? 7.359 2.172 8.133 1 98.12 73 GLN A N 1
ATOM 545 C CA . GLN A 1 73 ? 8.219 1.55 7.133 1 98.12 73 GLN A CA 1
ATOM 546 C C . GLN A 1 73 ? 7.582 1.599 5.746 1 98.12 73 GLN A C 1
ATOM 548 O O . GLN A 1 73 ? 8.25 1.925 4.762 1 98.12 73 GLN A O 1
ATOM 553 N N . VAL A 1 74 ? 6.355 1.274 5.668 1 98.56 74 VAL A N 1
ATOM 554 C CA . VAL A 1 74 ? 5.648 1.289 4.395 1 98.56 74 VAL A CA 1
ATOM 555 C C . VAL A 1 74 ? 5.594 2.715 3.848 1 98.56 74 VAL A C 1
ATOM 557 O O . VAL A 1 74 ? 5.863 2.943 2.666 1 98.56 74 VAL A O 1
ATOM 560 N N . LEU A 1 75 ? 5.289 3.658 4.707 1 98.25 75 LEU A N 1
ATOM 561 C CA . LEU A 1 75 ? 5.27 5.059 4.305 1 98.25 75 LEU A CA 1
ATOM 562 C C . LEU A 1 75 ? 6.625 5.488 3.754 1 98.25 75 LEU A C 1
ATOM 564 O O . LEU A 1 75 ? 6.699 6.133 2.707 1 98.25 75 LEU A O 1
ATOM 568 N N . ALA A 1 76 ? 7.641 5.129 4.445 1 98.44 76 ALA A N 1
ATOM 569 C CA . ALA A 1 76 ? 8.984 5.512 4.016 1 98.44 76 ALA A CA 1
ATOM 570 C C . ALA A 1 76 ? 9.312 4.934 2.643 1 98.44 76 ALA A C 1
ATOM 572 O O . ALA A 1 76 ? 9.867 5.625 1.785 1 98.44 76 ALA A O 1
ATOM 573 N N . GLU A 1 77 ? 8.914 3.684 2.469 1 98.5 77 GLU A N 1
ATOM 574 C CA . GLU A 1 77 ? 9.172 3.033 1.187 1 98.5 77 GLU A CA 1
ATOM 575 C C . GLU A 1 77 ? 8.445 3.75 0.05 1 98.5 77 GLU A C 1
ATOM 577 O O . GLU A 1 77 ? 9.047 4.043 -0.987 1 98.5 77 GLU A O 1
ATOM 582 N N . LEU A 1 78 ? 7.238 4.039 0.243 1 98.62 78 LEU A N 1
ATOM 583 C CA . LEU A 1 78 ? 6.406 4.582 -0.829 1 98.62 78 LEU A CA 1
ATOM 584 C C . LEU A 1 78 ? 6.711 6.059 -1.06 1 98.62 78 LEU A C 1
ATOM 586 O O . LEU A 1 78 ? 6.762 6.512 -2.205 1 98.62 78 LEU A O 1
ATOM 590 N N . GLU A 1 79 ? 6.898 6.832 0.005 1 98.62 79 GLU A N 1
ATOM 591 C CA . GLU A 1 79 ? 7.262 8.234 -0.165 1 98.62 79 GLU A CA 1
ATOM 592 C C . GLU A 1 79 ? 8.609 8.375 -0.867 1 98.62 79 GLU A C 1
ATOM 594 O O . GLU A 1 79 ? 8.797 9.266 -1.695 1 98.62 79 GLU A O 1
ATOM 599 N N . SER A 1 80 ? 9.539 7.508 -0.459 1 98.69 80 SER A N 1
ATOM 600 C CA . SER A 1 80 ? 10.844 7.508 -1.108 1 98.69 80 SER A CA 1
ATOM 601 C C . SER A 1 80 ? 10.719 7.211 -2.6 1 98.69 80 SER A C 1
ATOM 603 O O . SER A 1 80 ? 11.328 7.895 -3.426 1 98.69 80 SER A O 1
ATOM 605 N N . ALA A 1 81 ? 9.969 6.234 -2.92 1 98.38 81 ALA A N 1
ATOM 606 C CA . ALA A 1 81 ? 9.758 5.883 -4.32 1 98.38 81 ALA A CA 1
ATOM 607 C C . ALA A 1 81 ? 9.125 7.039 -5.09 1 98.38 81 ALA A C 1
ATOM 609 O O . ALA A 1 81 ? 9.523 7.328 -6.223 1 98.38 81 ALA A O 1
ATOM 610 N N . CYS A 1 82 ? 8.156 7.676 -4.492 1 97.94 82 CYS A N 1
ATOM 611 C CA . CYS A 1 82 ? 7.496 8.82 -5.105 1 97.94 82 CYS A CA 1
ATOM 612 C C . CYS A 1 82 ? 8.492 9.945 -5.379 1 97.94 82 CYS A C 1
ATOM 614 O O . CYS A 1 82 ? 8.523 10.492 -6.484 1 97.94 82 CYS A O 1
ATOM 616 N N . ALA A 1 83 ? 9.266 10.258 -4.414 1 98.38 83 ALA A N 1
ATOM 617 C CA . ALA A 1 83 ? 10.242 11.328 -4.543 1 98.38 83 ALA A CA 1
ATOM 618 C C . ALA A 1 83 ? 11.273 11.016 -5.629 1 98.38 83 ALA A C 1
ATOM 620 O O . ALA A 1 83 ? 11.609 11.875 -6.441 1 98.38 83 ALA A O 1
ATOM 621 N N . ARG A 1 84 ? 11.727 9.75 -5.637 1 98.25 84 ARG A N 1
ATOM 622 C CA . ARG A 1 84 ? 12.695 9.328 -6.641 1 98.25 84 ARG A CA 1
ATOM 623 C C . ARG A 1 84 ? 12.117 9.453 -8.047 1 98.25 84 ARG A C 1
ATOM 625 O O . ARG A 1 84 ? 12.75 10.023 -8.938 1 98.25 84 ARG A O 1
ATOM 632 N N . SER A 1 85 ? 10.961 8.945 -8.203 1 97.31 85 SER A N 1
ATOM 633 C CA . SER A 1 85 ? 10.305 8.984 -9.508 1 97.31 85 SER A CA 1
ATOM 634 C C . SER A 1 85 ? 10.07 10.414 -9.969 1 97.31 85 SER A C 1
ATOM 636 O O . SER A 1 85 ? 10.336 10.758 -11.125 1 97.31 85 SER A O 1
ATOM 638 N N . THR A 1 86 ? 9.578 11.25 -9.07 1 97.19 86 THR A N 1
ATOM 639 C CA . THR A 1 86 ? 9.281 12.641 -9.406 1 97.19 86 THR A CA 1
ATOM 640 C C . THR A 1 86 ? 10.562 13.375 -9.805 1 97.19 86 THR A C 1
ATOM 642 O O . THR A 1 86 ? 10.57 14.133 -10.773 1 97.19 86 THR A O 1
ATOM 645 N N . ALA A 1 87 ? 11.602 13.141 -9.102 1 97.25 87 ALA A N 1
ATOM 646 C CA . ALA A 1 87 ? 12.875 13.797 -9.383 1 97.25 87 ALA A CA 1
ATOM 647 C C . ALA A 1 87 ? 13.359 13.477 -10.797 1 97.25 87 ALA A C 1
ATOM 649 O O . ALA A 1 87 ? 13.984 14.312 -11.453 1 97.25 87 ALA A O 1
ATOM 650 N N . LEU A 1 88 ? 13.031 12.258 -11.242 1 95.5 88 LEU A N 1
ATOM 651 C CA . LEU A 1 88 ? 13.516 11.789 -12.539 1 95.5 88 LEU A CA 1
ATOM 652 C C . LEU A 1 88 ? 12.609 12.281 -13.664 1 95.5 88 LEU A C 1
ATOM 654 O O . LEU A 1 88 ? 13.031 12.336 -14.828 1 95.5 88 LEU A O 1
ATOM 658 N N . LEU A 1 89 ? 11.406 12.664 -13.359 1 92.25 89 LEU A N 1
ATOM 659 C CA . LEU A 1 89 ? 10.414 12.867 -14.414 1 92.25 89 LEU A CA 1
ATOM 660 C C . LEU A 1 89 ? 10.023 14.336 -14.508 1 92.25 89 LEU A C 1
ATOM 662 O O . LEU A 1 89 ? 9.289 14.727 -15.422 1 92.25 89 LEU A O 1
ATOM 666 N N . LEU A 1 90 ? 10.43 15.188 -13.672 1 92.75 90 LEU A N 1
ATOM 667 C CA . LEU A 1 90 ? 9.961 16.562 -13.586 1 92.75 90 LEU A CA 1
ATOM 668 C C . LEU A 1 90 ? 10.219 17.312 -14.898 1 92.75 90 LEU A C 1
ATOM 670 O O . LEU A 1 90 ? 11.328 17.266 -15.43 1 92.75 90 LEU A O 1
ATOM 674 N N . THR A 1 91 ? 9.195 17.938 -15.312 1 91.88 91 THR A N 1
ATOM 675 C CA . THR A 1 91 ? 9.32 18.859 -16.438 1 91.88 91 THR A CA 1
ATOM 676 C C . THR A 1 91 ? 9.789 20.234 -15.969 1 91.88 91 THR A C 1
ATOM 678 O O . THR A 1 91 ? 9.773 20.531 -14.773 1 91.88 91 THR A O 1
ATOM 681 N N . GLY A 1 92 ? 10.188 21.047 -16.953 1 91.06 92 GLY A N 1
ATOM 682 C CA . GLY A 1 92 ? 10.562 22.406 -16.625 1 91.06 92 GLY A CA 1
ATOM 683 C C . GLY A 1 92 ? 9.438 23.188 -15.953 1 91.06 92 GLY A C 1
ATOM 684 O O . GLY A 1 92 ? 9.672 23.906 -14.984 1 91.06 92 GLY A O 1
ATOM 685 N N . ALA A 1 93 ? 8.25 22.984 -16.438 1 94.12 93 ALA A N 1
ATOM 686 C CA . ALA A 1 93 ? 7.086 23.656 -15.867 1 94.12 93 ALA A CA 1
ATOM 687 C C . ALA A 1 93 ? 6.832 23.203 -14.438 1 94.12 93 ALA A C 1
ATOM 689 O O . ALA A 1 93 ? 6.555 24.016 -13.555 1 94.12 93 ALA A O 1
ATOM 690 N N . GLN A 1 94 ? 6.965 21.938 -14.188 1 93.56 94 GLN A N 1
ATOM 691 C CA . GLN A 1 94 ? 6.75 21.375 -12.859 1 93.56 94 GLN A CA 1
ATOM 692 C C . GLN A 1 94 ? 7.828 21.828 -11.883 1 93.56 94 GLN A C 1
ATOM 694 O O . GLN A 1 94 ? 7.555 22.047 -10.703 1 93.56 94 GLN A O 1
ATOM 699 N N . CYS A 1 95 ? 9.008 22 -12.414 1 92.56 95 CYS A N 1
ATOM 700 C CA . CYS A 1 95 ? 10.094 22.5 -11.57 1 92.56 95 CYS A CA 1
ATOM 701 C C . CYS A 1 95 ? 9.781 23.891 -11.055 1 92.56 95 CYS A C 1
ATOM 703 O O . CYS A 1 95 ? 10.031 24.203 -9.891 1 92.56 95 CYS A O 1
ATOM 705 N N . ARG A 1 96 ? 9.281 24.719 -11.945 1 93.19 96 ARG A N 1
ATOM 706 C CA . ARG A 1 96 ? 8.914 26.078 -11.555 1 93.19 96 ARG A CA 1
ATOM 707 C C . ARG A 1 96 ? 7.785 26.062 -10.531 1 93.19 96 ARG A C 1
ATOM 709 O O . ARG A 1 96 ? 7.805 26.844 -9.57 1 93.19 96 ARG A O 1
ATOM 716 N N . GLU A 1 97 ? 6.793 25.156 -10.672 1 95.25 97 GLU A N 1
ATOM 717 C CA . GLU A 1 97 ? 5.703 25 -9.711 1 95.25 97 GLU A CA 1
ATOM 718 C C . GLU A 1 97 ? 6.227 24.562 -8.344 1 95.25 97 GLU A C 1
ATOM 720 O O . GLU A 1 97 ? 5.812 25.094 -7.316 1 95.25 97 GLU A O 1
ATOM 725 N N . LEU A 1 98 ? 7.102 23.641 -8.398 1 96.12 98 LEU A N 1
ATOM 726 C CA . LEU A 1 98 ? 7.668 23.062 -7.184 1 96.12 98 LEU A CA 1
ATOM 727 C C . LEU A 1 98 ? 8.391 24.141 -6.371 1 96.12 98 LEU A C 1
ATOM 729 O O . LEU A 1 98 ? 8.305 24.156 -5.141 1 96.12 98 LEU A O 1
ATOM 733 N N . ALA A 1 99 ? 9.07 25.031 -7.039 1 91.5 99 ALA A N 1
ATOM 734 C CA . ALA A 1 99 ? 9.852 26.078 -6.387 1 91.5 99 ALA A CA 1
ATOM 735 C C . ALA A 1 99 ? 8.945 27.031 -5.605 1 91.5 99 ALA A C 1
ATOM 737 O O . ALA A 1 99 ? 9.391 27.656 -4.645 1 91.5 99 ALA A O 1
ATOM 738 N N . LEU A 1 100 ? 7.695 27.047 -5.965 1 94.5 100 LEU A 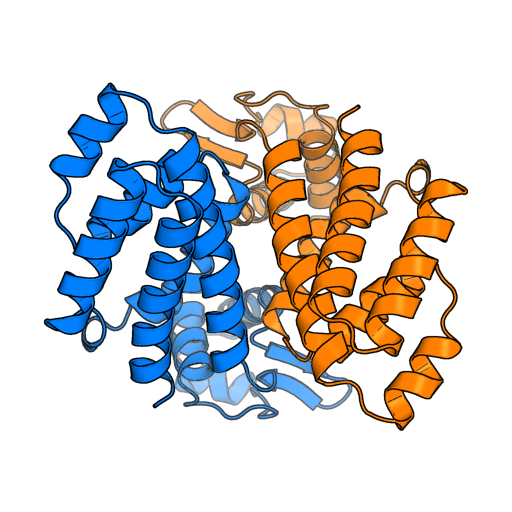N 1
ATOM 739 C CA . LEU A 1 100 ? 6.758 27.984 -5.359 1 94.5 100 LEU A CA 1
ATOM 740 C C . LEU A 1 100 ? 5.988 27.328 -4.219 1 94.5 100 LEU A C 1
ATOM 742 O O . LEU A 1 100 ? 5.293 28 -3.457 1 94.5 100 LEU A O 1
ATOM 746 N N . ILE A 1 101 ? 6.145 26.078 -4.035 1 96.06 101 ILE A N 1
ATOM 747 C CA . ILE A 1 101 ? 5.387 25.359 -3.014 1 96.06 101 ILE A CA 1
ATOM 748 C C . ILE A 1 101 ? 6.055 25.547 -1.653 1 96.06 101 ILE A C 1
ATOM 750 O O . ILE A 1 101 ? 7.262 25.328 -1.515 1 96.06 101 ILE A O 1
ATOM 754 N N . GLU A 1 102 ? 5.305 25.969 -0.659 1 94.5 102 GLU A N 1
ATOM 755 C CA . GLU A 1 102 ? 5.816 26.078 0.703 1 94.5 102 GLU A CA 1
ATOM 756 C C . GLU A 1 102 ? 6.145 24.703 1.287 1 94.5 102 GLU A C 1
ATOM 758 O O . GLU A 1 102 ? 5.414 23.734 1.059 1 94.5 102 GLU A O 1
ATOM 763 N N . PRO A 1 103 ? 7.211 24.672 2.049 1 93.06 103 PRO A N 1
ATOM 764 C CA . PRO A 1 103 ? 7.625 23.391 2.641 1 93.06 103 PRO A CA 1
ATOM 765 C C . PRO A 1 103 ? 6.758 22.984 3.83 1 93.06 103 PRO A C 1
ATOM 767 O O . PRO A 1 103 ? 7.246 22.922 4.961 1 93.06 103 PRO A O 1
ATOM 770 N N . GLU A 1 104 ? 5.57 22.688 3.551 1 92.31 104 GLU A N 1
ATOM 771 C CA . GLU A 1 104 ? 4.57 22.156 4.473 1 92.31 104 GLU A CA 1
ATOM 772 C C . GLU A 1 104 ? 4.012 20.828 3.98 1 92.31 104 GLU A C 1
ATOM 774 O O . GLU A 1 104 ? 3.801 20.656 2.779 1 92.31 104 GLU A O 1
ATOM 779 N N . HIS A 1 105 ? 3.775 20.016 4.922 1 93.12 105 HIS A N 1
ATOM 780 C CA . HIS A 1 105 ? 3.307 18.672 4.574 1 93.12 105 HIS A CA 1
ATOM 781 C C . HIS A 1 105 ? 2.072 18.734 3.68 1 93.12 105 HIS A C 1
ATOM 783 O O . HIS A 1 105 ? 2.012 18.062 2.65 1 93.12 105 HIS A O 1
ATOM 789 N N . GLN A 1 106 ? 1.104 19.609 4.043 1 92.5 106 GLN A N 1
ATOM 790 C CA . GLN A 1 106 ? -0.202 19.641 3.395 1 92.5 106 GLN A CA 1
ATOM 791 C C . GLN A 1 106 ? -0.101 20.203 1.98 1 92.5 106 GLN A C 1
ATOM 793 O O . GLN A 1 106 ? -1.039 20.078 1.189 1 92.5 106 GLN A O 1
ATOM 798 N N . LEU A 1 107 ? 1 20.75 1.654 1 94.94 107 LEU A N 1
ATOM 799 C CA . LEU A 1 107 ? 1.176 21.359 0.34 1 94.94 107 LEU A CA 1
ATOM 800 C C . LEU A 1 107 ? 2.172 20.562 -0.498 1 94.94 107 LEU A C 1
ATOM 802 O O . LEU A 1 107 ? 1.861 20.156 -1.62 1 94.94 107 LEU A O 1
ATOM 806 N N . LEU A 1 108 ? 3.312 20.281 0.066 1 96.75 108 LEU A N 1
ATOM 807 C CA . LEU A 1 108 ? 4.414 19.703 -0.695 1 96.75 108 LEU A CA 1
ATOM 808 C C . LEU A 1 108 ? 4.164 18.234 -0.974 1 96.75 108 LEU A C 1
ATOM 810 O O . LEU A 1 108 ? 4.34 17.766 -2.104 1 96.75 108 LEU A O 1
ATOM 814 N N . MET A 1 109 ? 3.723 17.469 0.029 1 96.62 109 MET A N 1
ATOM 815 C CA . MET A 1 109 ? 3.623 16.016 -0.111 1 96.62 109 MET A CA 1
ATOM 816 C C . MET A 1 109 ? 2.541 15.641 -1.118 1 96.62 109 MET A C 1
ATOM 818 O O . MET A 1 109 ? 2.781 14.836 -2.021 1 96.62 109 MET A O 1
ATOM 822 N N . PRO A 1 110 ? 1.363 16.281 -1.038 1 95.88 110 PRO A N 1
ATOM 823 C CA . PRO A 1 110 ? 0.368 15.984 -2.07 1 95.88 110 PRO A CA 1
ATOM 824 C C . PRO A 1 110 ? 0.844 16.359 -3.473 1 95.88 110 PRO A C 1
ATOM 826 O O . PRO A 1 110 ? 0.538 15.648 -4.438 1 95.88 110 PRO A O 1
ATOM 829 N N . TRP A 1 111 ? 1.503 17.453 -3.561 1 96.81 111 TRP A N 1
ATOM 830 C CA . TRP A 1 111 ? 2.023 17.844 -4.867 1 96.81 111 TRP A CA 1
ATOM 831 C C . TRP A 1 111 ? 2.969 16.781 -5.414 1 96.81 111 TRP A C 1
ATOM 833 O O . TRP A 1 111 ? 2.865 16.391 -6.582 1 96.81 111 TRP A O 1
ATOM 843 N N . LEU A 1 112 ? 3.875 16.297 -4.602 1 97.31 112 LEU A N 1
ATOM 844 C CA . LEU A 1 112 ? 4.832 15.273 -5 1 97.31 112 LEU A CA 1
ATOM 845 C C . LEU A 1 112 ? 4.117 13.992 -5.41 1 97.31 112 LEU A C 1
ATOM 847 O O . LEU A 1 112 ? 4.453 13.383 -6.426 1 97.31 112 LEU A O 1
ATOM 851 N N . ARG A 1 113 ? 3.129 13.609 -4.637 1 96.56 113 ARG A N 1
ATOM 852 C CA . ARG A 1 113 ? 2.377 12.391 -4.918 1 96.56 113 ARG A CA 1
ATOM 853 C C . ARG A 1 113 ? 1.66 12.484 -6.262 1 96.56 113 ARG A C 1
ATOM 855 O O . ARG A 1 113 ? 1.57 11.5 -6.992 1 96.56 113 ARG A O 1
ATOM 862 N N . ASN A 1 114 ? 1.179 13.625 -6.547 1 94.69 114 ASN A N 1
ATOM 863 C CA . ASN A 1 114 ? 0.533 13.836 -7.836 1 94.69 114 ASN A CA 1
ATOM 864 C C . ASN A 1 114 ? 1.544 13.812 -8.977 1 94.69 114 ASN A C 1
ATOM 866 O O . ASN A 1 114 ? 1.298 13.203 -10.023 1 94.69 114 ASN A O 1
ATOM 870 N N . ALA A 1 115 ? 2.65 14.438 -8.773 1 95.56 115 ALA A N 1
ATOM 871 C CA . ALA A 1 115 ? 3.678 14.578 -9.797 1 95.56 115 ALA A CA 1
ATOM 872 C C . ALA A 1 115 ? 4.352 13.242 -10.086 1 95.56 115 ALA A C 1
ATOM 874 O O . ALA A 1 115 ? 4.902 13.031 -11.172 1 95.56 115 ALA A O 1
ATOM 875 N N . CYS A 1 116 ? 4.348 12.344 -9.117 1 95.12 116 CYS A N 1
ATOM 876 C CA . CYS A 1 116 ? 4.961 11.031 -9.273 1 95.12 116 CYS A CA 1
ATOM 877 C C . CYS A 1 116 ? 4.246 10.219 -10.344 1 95.12 116 CYS A C 1
ATOM 879 O O . CYS A 1 116 ? 4.824 9.289 -10.906 1 95.12 116 CYS A O 1
ATOM 881 N N . GLY A 1 117 ? 2.975 10.414 -10.609 1 93.94 117 GLY A N 1
ATOM 882 C CA . GLY A 1 117 ? 2.232 9.805 -11.703 1 93.94 117 GLY A CA 1
ATOM 883 C C . GLY A 1 117 ? 1.777 8.391 -11.406 1 93.94 117 GLY A C 1
ATOM 884 O O . GLY A 1 117 ? 1.355 7.668 -12.305 1 93.94 117 GLY A O 1
ATOM 885 N N . ASN A 1 118 ? 1.896 7.98 -10.234 1 97.12 118 ASN A N 1
ATOM 886 C CA . ASN A 1 118 ? 1.451 6.66 -9.805 1 97.12 118 ASN A CA 1
ATOM 887 C C . ASN A 1 118 ? 0.173 6.742 -8.977 1 97.12 118 ASN A C 1
ATOM 889 O O . ASN A 1 118 ? 0.221 7.039 -7.781 1 97.12 118 ASN A O 1
ATOM 893 N N . SER A 1 119 ? -0.925 6.41 -9.578 1 96.44 119 SER A N 1
ATOM 894 C CA . SER A 1 119 ? -2.229 6.59 -8.945 1 96.44 119 SER A CA 1
ATOM 895 C C . SER A 1 119 ? -2.395 5.664 -7.746 1 96.44 119 SER A C 1
ATOM 897 O O . SER A 1 119 ? -3.041 6.027 -6.762 1 96.44 119 SER A O 1
ATOM 899 N N . ILE A 1 120 ? -1.82 4.492 -7.832 1 97.38 120 ILE A N 1
ATOM 900 C CA . ILE A 1 120 ? -1.929 3.531 -6.742 1 97.38 120 ILE A CA 1
ATOM 901 C C . ILE A 1 120 ? -1.102 4.008 -5.551 1 97.38 120 ILE A C 1
ATOM 903 O O . ILE A 1 120 ? -1.59 4.035 -4.418 1 97.38 120 ILE A O 1
ATOM 907 N N . MET A 1 121 ? 0.115 4.445 -5.832 1 97.62 121 MET A N 1
ATOM 908 C CA . MET A 1 121 ? 0.969 4.973 -4.773 1 97.62 121 MET A CA 1
ATOM 909 C C . MET A 1 121 ? 0.314 6.172 -4.09 1 97.62 121 MET A C 1
ATOM 911 O O . MET A 1 121 ? 0.29 6.25 -2.859 1 97.62 121 MET A O 1
ATOM 915 N N . ARG A 1 122 ? -0.228 7.039 -4.871 1 96.81 122 ARG A N 1
ATOM 916 C CA . ARG A 1 122 ? -0.887 8.234 -4.352 1 96.81 122 ARG A CA 1
ATOM 917 C C . ARG A 1 122 ? -2.049 7.863 -3.436 1 96.81 122 ARG A C 1
ATOM 919 O O . ARG A 1 122 ? -2.162 8.391 -2.326 1 96.81 122 ARG A O 1
ATOM 926 N N . SER A 1 123 ? -2.842 6.941 -3.857 1 96.38 123 SER A N 1
ATOM 927 C CA . SER A 1 123 ? -4.012 6.543 -3.082 1 96.38 123 SER A CA 1
ATOM 928 C C . SER A 1 123 ? -3.605 5.871 -1.774 1 96.38 123 SER A C 1
ATOM 930 O O . SER A 1 123 ? -4.176 6.16 -0.72 1 96.38 123 SER A O 1
ATOM 932 N N . LEU A 1 124 ? -2.639 5.02 -1.824 1 96.75 124 LEU A N 1
ATOM 933 C CA . LEU A 1 124 ? -2.17 4.332 -0.625 1 96.75 124 LEU A CA 1
ATOM 934 C C . LEU A 1 124 ? -1.591 5.324 0.378 1 96.75 124 LEU A C 1
ATOM 936 O O . LEU A 1 124 ? -1.894 5.254 1.571 1 96.75 124 LEU A O 1
ATOM 940 N N . LEU A 1 125 ? -0.797 6.219 -0.128 1 97.44 125 LEU A N 1
ATOM 941 C CA . LEU A 1 125 ? -0.174 7.199 0.752 1 97.44 125 LEU A CA 1
ATOM 942 C C . LEU A 1 125 ? -1.227 8.102 1.396 1 97.44 125 LEU A C 1
ATOM 944 O O . LEU A 1 125 ? -1.152 8.391 2.592 1 97.44 125 LEU A O 1
ATOM 948 N N . ASN A 1 126 ? -2.221 8.484 0.604 1 94.62 126 ASN A N 1
ATOM 949 C CA . ASN A 1 126 ? -3.309 9.281 1.163 1 94.62 126 ASN A CA 1
ATOM 950 C C . ASN A 1 126 ? -4.039 8.531 2.275 1 94.62 126 ASN A C 1
ATOM 952 O O . ASN A 1 126 ? -4.352 9.109 3.316 1 94.62 126 ASN A O 1
ATOM 956 N N . THR A 1 127 ? -4.207 7.305 2.045 1 93.25 127 THR A N 1
ATOM 957 C CA . THR A 1 127 ? -4.926 6.48 3.012 1 93.25 127 THR A CA 1
ATOM 958 C C . THR A 1 127 ? -4.078 6.254 4.262 1 93.25 127 THR A C 1
ATOM 960 O O . THR A 1 127 ? -4.566 6.406 5.383 1 93.25 127 THR A O 1
ATOM 963 N N . LEU A 1 128 ? -2.836 5.949 4.156 1 95.31 128 LEU A N 1
ATOM 964 C CA . LEU A 1 128 ? -1.968 5.543 5.258 1 95.31 128 LEU A CA 1
ATOM 965 C C . LEU A 1 128 ? -1.6 6.742 6.125 1 95.31 128 LEU A C 1
ATOM 967 O O . LEU A 1 128 ? -1.406 6.602 7.336 1 95.31 128 LEU A O 1
ATOM 971 N N . TRP A 1 129 ? -1.603 7.941 5.512 1 95.06 129 TRP A N 1
ATOM 972 C CA . TRP A 1 129 ? -1.261 9.148 6.258 1 95.06 129 TRP A CA 1
ATOM 973 C C . TRP A 1 129 ? -2.467 9.664 7.031 1 95.06 129 TRP A C 1
ATOM 975 O O . TRP A 1 129 ? -2.318 10.461 7.965 1 95.06 129 TRP A O 1
ATOM 985 N N . TYR A 1 130 ? -3.586 9.234 6.648 1 91.12 130 TYR A N 1
ATOM 986 C CA . TYR A 1 130 ? -4.828 9.836 7.102 1 91.12 130 TYR A CA 1
ATOM 987 C C . TYR A 1 130 ? -4.93 9.805 8.625 1 91.12 130 TYR A C 1
ATOM 989 O O . TYR A 1 130 ? -5.203 10.828 9.258 1 91.12 130 TYR A O 1
ATOM 997 N N . PRO A 1 131 ? -4.645 8.711 9.289 1 89.12 131 PRO A N 1
ATOM 998 C CA . PRO A 1 131 ? -4.77 8.688 10.75 1 89.12 131 PRO A CA 1
ATOM 999 C C . PRO A 1 131 ? -3.709 9.531 11.445 1 89.12 131 PRO A C 1
ATOM 1001 O O . PRO A 1 131 ? -3.857 9.867 12.625 1 89.12 131 PRO A O 1
ATOM 1004 N N . LEU A 1 132 ? -2.678 9.828 10.789 1 90.75 132 LEU A N 1
ATOM 1005 C CA . LEU A 1 132 ? -1.563 10.57 11.367 1 90.75 132 LEU A CA 1
ATOM 1006 C C . LEU A 1 132 ? -1.807 12.07 11.289 1 90.75 132 LEU A C 1
ATOM 1008 O O . LEU A 1 132 ? -1.359 12.82 12.156 1 90.75 132 LEU A O 1
ATOM 1012 N N . LEU A 1 133 ? -2.461 12.445 10.242 1 87.56 133 LEU A N 1
ATOM 1013 C CA . LEU A 1 133 ? -2.609 13.867 9.953 1 87.56 133 LEU A CA 1
ATOM 1014 C C . LEU A 1 133 ? -3.766 14.469 10.742 1 87.56 133 LEU A C 1
ATOM 1016 O O . LEU A 1 133 ? -3.904 15.688 10.82 1 87.56 133 LEU A O 1
ATOM 1020 N N . ALA A 1 134 ? -4.504 13.656 11.336 1 75.62 134 ALA A N 1
ATOM 1021 C CA . ALA A 1 134 ? -5.613 14.141 12.156 1 75.62 134 ALA A CA 1
ATOM 1022 C C . ALA A 1 134 ? -5.105 14.844 13.406 1 75.62 134 ALA A C 1
ATOM 1024 O O . ALA A 1 134 ? -5.816 15.656 14 1 75.62 134 ALA A O 1
ATOM 1025 N N . ASP A 1 135 ? -3.904 14.523 13.758 1 70.81 135 ASP A N 1
ATOM 1026 C CA . ASP A 1 135 ? -3.318 15.156 14.938 1 70.81 135 ASP A CA 1
ATOM 1027 C C . ASP A 1 135 ? -2.381 16.297 14.547 1 70.81 135 ASP A C 1
ATOM 1029 O O . ASP A 1 135 ? -1.205 16.062 14.25 1 70.81 135 ASP A O 1
ATOM 1033 N N . THR A 1 136 ? -2.848 17.406 14.547 1 62.81 136 THR A N 1
ATOM 1034 C CA . THR A 1 136 ? -2.162 18.609 14.086 1 62.81 136 THR A CA 1
ATOM 1035 C C . THR A 1 136 ? -0.928 18.891 14.938 1 62.81 136 THR A C 1
ATOM 1037 O O . THR A 1 136 ? -0.001 19.562 14.492 1 62.81 136 THR A O 1
ATOM 1040 N N . ALA A 1 137 ? -1.012 18.438 16.109 1 58.53 137 ALA A N 1
ATOM 1041 C CA . ALA A 1 137 ? 0.095 18.703 17.016 1 58.53 137 ALA A CA 1
ATOM 1042 C C . ALA A 1 137 ? 1.387 18.062 16.531 1 58.53 137 ALA A C 1
ATOM 1044 O O . ALA A 1 137 ? 2.48 18.438 16.938 1 58.53 137 ALA A O 1
ATOM 1045 N N . ARG A 1 138 ? 1.222 17.344 15.57 1 63.78 138 ARG A N 1
ATOM 1046 C CA . ARG A 1 138 ? 2.379 16.594 15.109 1 63.78 138 ARG A CA 1
ATOM 1047 C C . ARG A 1 138 ? 2.98 17.219 13.859 1 63.78 138 ARG A C 1
ATOM 1049 O O . ARG A 1 138 ? 4.051 16.812 13.406 1 63.78 138 ARG A O 1
ATOM 1056 N N . HIS A 1 139 ? 2.275 18.141 13.18 1 64.25 139 HIS A N 1
ATOM 1057 C CA . HIS A 1 139 ? 2.648 18.641 11.859 1 64.25 139 HIS A CA 1
ATOM 1058 C C . HIS A 1 139 ? 3.736 19.703 11.969 1 64.25 139 HIS A C 1
ATOM 1060 O O . HIS A 1 139 ? 4.32 20.109 10.961 1 64.25 139 HIS A O 1
ATOM 1066 N N . GLY A 1 140 ? 4.336 19.859 13.18 1 68.06 140 GLY A N 1
ATOM 1067 C CA . GLY A 1 140 ? 5.082 21.109 13.164 1 68.06 140 GLY A CA 1
ATOM 1068 C C . GLY A 1 140 ? 6.414 21.016 13.883 1 68.06 140 GLY A C 1
ATOM 1069 O O . GLY A 1 140 ? 6.855 19.922 14.25 1 68.06 140 GLY A O 1
ATOM 1070 N N . GLY A 1 141 ? 7.402 21.953 13.477 1 72.81 141 GLY A N 1
ATOM 1071 C CA . GLY A 1 141 ? 8.711 22.219 14.047 1 72.81 141 GLY A CA 1
ATOM 1072 C C . GLY A 1 141 ? 9.773 22.516 12.992 1 72.81 141 GLY A C 1
ATOM 1073 O O . GLY A 1 141 ? 9.562 22.266 11.805 1 72.81 141 GLY A O 1
ATOM 1074 N N . LEU A 1 142 ? 10.75 23.172 13.422 1 75.25 142 LEU A N 1
ATOM 1075 C CA . LEU A 1 142 ? 11.844 23.578 12.555 1 75.25 142 LEU A CA 1
ATOM 1076 C C . LEU A 1 142 ? 12.477 22.391 11.852 1 75.25 142 LEU A C 1
ATOM 1078 O O . LEU A 1 142 ? 12.852 22.469 10.68 1 75.25 142 LEU A O 1
ATOM 1082 N N . ASP A 1 143 ? 12.453 21.312 12.438 1 87 143 ASP A N 1
ATOM 1083 C CA . ASP A 1 143 ? 13.062 20.125 11.875 1 87 143 ASP A CA 1
ATOM 1084 C C . ASP A 1 143 ? 12.25 19.594 10.688 1 87 143 ASP A C 1
ATOM 1086 O O . ASP A 1 143 ? 12.82 19.203 9.672 1 87 143 ASP A O 1
ATOM 1090 N N . VAL A 1 144 ? 11.016 19.781 10.812 1 89.06 144 VAL A N 1
ATOM 1091 C CA . VAL A 1 144 ? 10.141 19.312 9.75 1 89.06 144 VAL A CA 1
ATOM 1092 C C . VAL A 1 144 ? 10.281 20.219 8.523 1 89.06 144 VAL A C 1
ATOM 1094 O O . VAL A 1 144 ? 10.438 19.734 7.402 1 89.06 144 VAL A O 1
ATOM 1097 N N . ARG A 1 145 ? 10.297 21.453 8.766 1 91.31 145 ARG A N 1
ATOM 1098 C CA . ARG A 1 145 ? 10.422 22.406 7.676 1 91.31 145 ARG A CA 1
ATOM 1099 C C . ARG A 1 145 ? 11.742 22.234 6.938 1 91.31 145 ARG A C 1
ATOM 1101 O O . ARG A 1 145 ? 11.781 22.25 5.703 1 91.31 145 ARG A O 1
ATOM 1108 N N . ASP A 1 146 ? 12.781 22.078 7.668 1 94.44 146 ASP A N 1
ATOM 1109 C CA . ASP A 1 146 ? 14.102 21.891 7.066 1 94.44 146 ASP A CA 1
ATOM 1110 C C . ASP A 1 146 ? 14.148 20.625 6.219 1 94.44 146 ASP A C 1
ATOM 1112 O O . ASP A 1 146 ? 14.719 20.625 5.129 1 94.44 146 ASP A O 1
ATOM 1116 N N . CYS A 1 147 ? 13.562 19.656 6.715 1 95.5 147 CYS A N 1
ATOM 1117 C CA . CYS A 1 147 ? 13.523 18.391 6.004 1 95.5 147 CYS A CA 1
ATOM 1118 C C . CYS A 1 147 ? 12.742 18.516 4.699 1 95.5 147 CYS A C 1
ATOM 1120 O O . CYS A 1 147 ? 13.172 18 3.662 1 95.5 147 CYS A O 1
ATOM 1122 N N . LEU A 1 148 ? 11.68 19.203 4.754 1 96.56 148 LEU A N 1
ATOM 1123 C CA . LEU A 1 148 ? 10.844 19.375 3.568 1 96.56 148 LEU A CA 1
ATOM 1124 C C . LEU A 1 148 ? 11.523 20.297 2.557 1 96.56 148 LEU A C 1
ATOM 1126 O O . LEU A 1 148 ? 11.383 20.109 1.346 1 96.56 148 LEU A O 1
ATOM 1130 N N . CYS A 1 149 ? 12.273 21.266 3.051 1 96.69 149 CYS A N 1
ATOM 1131 C CA . CYS A 1 149 ? 13.062 22.125 2.164 1 96.69 149 CYS A CA 1
ATOM 1132 C C . CYS A 1 149 ? 14.102 21.297 1.411 1 96.69 149 CYS A C 1
ATOM 1134 O O . CYS A 1 149 ? 14.25 21.453 0.197 1 96.69 149 CYS A O 1
ATOM 1136 N N . LEU A 1 150 ? 14.719 20.469 2.148 1 97.12 150 LEU A N 1
ATOM 1137 C CA . LEU A 1 150 ? 15.727 19.609 1.535 1 97.12 150 LEU A CA 1
ATOM 1138 C C . LEU A 1 150 ? 15.094 18.672 0.503 1 97.12 150 LEU A C 1
ATOM 1140 O O . LEU A 1 150 ? 15.641 18.5 -0.587 1 97.12 150 LEU A O 1
ATOM 1144 N N . LEU A 1 151 ? 14.008 18.094 0.845 1 98 151 LEU A N 1
ATOM 1145 C CA . LEU A 1 151 ? 13.281 17.219 -0.067 1 98 151 LEU A CA 1
ATOM 1146 C C . LEU A 1 151 ? 12.922 17.953 -1.354 1 98 151 LEU A C 1
ATOM 1148 O O . LEU A 1 151 ? 13.188 17.453 -2.451 1 98 151 LEU A O 1
ATOM 1152 N N . ARG A 1 152 ? 12.344 19.109 -1.152 1 97.69 152 ARG A N 1
ATOM 1153 C CA . ARG A 1 152 ? 11.961 19.922 -2.303 1 97.69 152 ARG A CA 1
ATOM 1154 C C . ARG A 1 152 ? 13.172 20.219 -3.182 1 97.69 152 ARG A C 1
ATOM 1156 O O . ARG A 1 15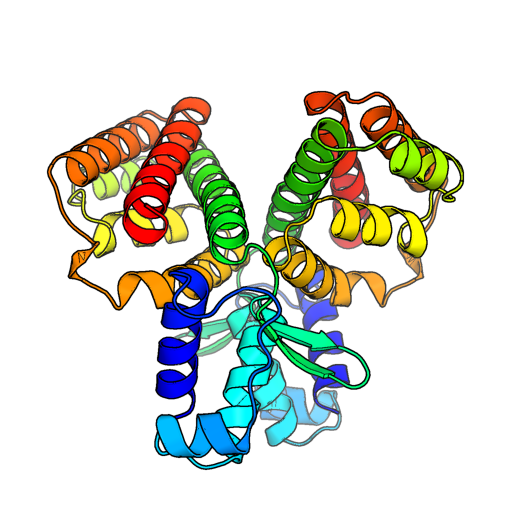2 ? 13.102 20.094 -4.406 1 97.69 152 ARG A O 1
ATOM 1163 N N . ASP A 1 153 ? 14.281 20.578 -2.598 1 96.62 153 ASP A N 1
ATOM 1164 C CA . ASP A 1 153 ? 15.492 20.953 -3.322 1 96.62 153 ASP A CA 1
ATOM 1165 C C . ASP A 1 153 ? 16.062 19.766 -4.086 1 96.62 153 ASP A C 1
ATOM 1167 O O . ASP A 1 153 ? 16.5 19.891 -5.23 1 96.62 153 ASP A O 1
ATOM 1171 N N . GLU A 1 154 ? 16.062 18.625 -3.436 1 97.56 154 GLU A N 1
ATOM 1172 C CA . GLU A 1 154 ? 16.594 17.422 -4.074 1 97.56 154 GLU A CA 1
ATOM 1173 C C . GLU A 1 154 ? 15.734 16.984 -5.254 1 97.56 154 GLU A C 1
ATOM 1175 O O . GLU A 1 154 ? 16.25 16.562 -6.285 1 97.56 154 GLU A O 1
ATOM 1180 N N . VAL A 1 155 ? 14.461 17.094 -5.113 1 98 155 VAL A N 1
ATOM 1181 C CA . VAL A 1 155 ? 13.555 16.75 -6.203 1 98 155 VAL A CA 1
ATOM 1182 C C . VAL A 1 155 ? 13.727 17.734 -7.352 1 98 155 VAL A C 1
ATOM 1184 O O . VAL A 1 155 ? 13.859 17.344 -8.508 1 98 155 VAL A O 1
ATOM 1187 N N . ALA A 1 156 ? 13.789 19.016 -7.051 1 96.12 156 ALA A N 1
ATOM 1188 C CA . ALA A 1 156 ? 13.961 20.062 -8.055 1 96.12 156 ALA A CA 1
ATOM 1189 C C . ALA A 1 156 ? 15.281 19.891 -8.797 1 96.12 156 ALA A C 1
ATOM 1191 O O . ALA A 1 156 ? 15.375 20.172 -9.992 1 96.12 156 ALA A O 1
ATOM 1192 N N . GLY A 1 157 ? 16.25 19.422 -8.125 1 95.12 157 GLY A N 1
ATOM 1193 C CA . GLY A 1 157 ? 17.578 19.25 -8.688 1 95.12 157 GLY A CA 1
ATOM 1194 C C . GLY A 1 157 ? 17.734 17.969 -9.484 1 95.12 157 GLY A C 1
ATOM 1195 O O . GLY A 1 157 ? 18.766 17.719 -10.094 1 95.12 157 GLY A O 1
ATOM 1196 N N . GLY A 1 158 ? 16.75 17.109 -9.406 1 96 158 GLY A N 1
ATOM 1197 C CA . GLY A 1 158 ? 16.781 15.852 -10.148 1 96 158 GLY A CA 1
ATOM 1198 C C . GLY A 1 158 ? 17.625 14.789 -9.477 1 96 158 GLY A C 1
ATOM 1199 O O . GLY A 1 158 ? 18.062 13.836 -10.125 1 96 158 GLY A O 1
ATOM 1200 N N . ASN A 1 159 ? 17.922 14.992 -8.273 1 97.19 159 ASN A N 1
ATOM 1201 C CA . ASN A 1 159 ? 18.719 14.031 -7.52 1 97.19 159 ASN A CA 1
ATOM 1202 C C . ASN A 1 159 ? 17.844 12.93 -6.926 1 97.19 159 ASN A C 1
ATOM 1204 O O . ASN A 1 159 ? 17.516 12.969 -5.742 1 97.19 159 ASN A O 1
ATOM 1208 N N . ALA A 1 160 ? 17.688 11.875 -7.645 1 97.81 160 ALA A N 1
ATOM 1209 C CA . ALA A 1 160 ? 16.703 10.852 -7.309 1 97.81 160 ALA A CA 1
ATOM 1210 C C . ALA A 1 160 ? 17.062 10.156 -6 1 97.81 160 ALA A C 1
ATOM 1212 O O . ALA A 1 160 ? 16.219 10.016 -5.113 1 97.81 160 ALA A O 1
ATOM 1213 N N . LEU A 1 161 ? 18.281 9.734 -5.891 1 97.81 161 LEU A N 1
ATOM 1214 C CA . LEU A 1 161 ? 18.703 9.008 -4.695 1 97.81 161 LEU A CA 1
ATOM 1215 C C . LEU A 1 161 ? 18.578 9.883 -3.453 1 97.81 161 LEU A C 1
ATOM 1217 O O . LEU A 1 161 ? 18 9.461 -2.445 1 97.81 161 LEU A O 1
ATOM 1221 N N . ALA A 1 162 ? 19.031 11.109 -3.555 1 98.44 162 ALA A N 1
ATOM 1222 C CA . ALA A 1 162 ? 18.969 12.039 -2.43 1 98.44 162 ALA A CA 1
ATOM 1223 C C . ALA A 1 162 ? 17.531 12.422 -2.104 1 98.44 162 ALA A C 1
ATOM 1225 O O . ALA A 1 162 ? 17.188 12.625 -0.936 1 98.44 162 ALA A O 1
ATOM 1226 N N . ALA A 1 163 ? 16.688 12.531 -3.105 1 98.44 163 ALA A N 1
ATOM 1227 C CA . ALA A 1 163 ? 15.281 12.836 -2.9 1 98.44 163 ALA A CA 1
ATOM 1228 C C . ALA A 1 163 ? 14.586 11.727 -2.115 1 98.44 163 ALA A C 1
ATOM 1230 O O . ALA A 1 163 ? 13.82 12 -1.188 1 98.44 163 ALA A O 1
ATOM 1231 N N . GLY A 1 164 ? 14.93 10.508 -2.504 1 98.44 164 GLY A N 1
ATOM 1232 C CA . GLY A 1 164 ? 14.375 9.375 -1.773 1 98.44 164 GLY A CA 1
ATOM 1233 C C . GLY A 1 164 ? 14.797 9.344 -0.317 1 98.44 164 GLY A C 1
ATOM 1234 O O . GLY A 1 164 ? 13.984 9.07 0.566 1 98.44 164 GLY A O 1
ATOM 1235 N N . GLN A 1 165 ? 16.016 9.633 -0.104 1 98.31 165 GLN A N 1
ATOM 1236 C CA . GLN A 1 165 ? 16.531 9.648 1.258 1 98.31 165 GLN A CA 1
ATOM 1237 C C . GLN A 1 165 ? 15.891 10.758 2.082 1 98.31 165 GLN A C 1
ATOM 1239 O O . GLN A 1 165 ? 15.602 10.57 3.266 1 98.31 165 GLN A O 1
ATOM 1244 N N . ALA A 1 166 ? 15.711 11.891 1.436 1 98.25 166 ALA A N 1
ATOM 1245 C CA . ALA A 1 166 ? 15.07 13.008 2.123 1 98.25 166 ALA A CA 1
ATOM 1246 C C . ALA A 1 166 ? 13.633 12.664 2.508 1 98.25 166 ALA A C 1
ATOM 1248 O O . ALA A 1 166 ? 13.18 13.016 3.598 1 98.25 166 ALA A O 1
ATOM 1249 N N . ALA A 1 167 ? 12.953 11.977 1.632 1 98.25 167 ALA A N 1
ATOM 1250 C CA . ALA A 1 167 ? 11.594 11.539 1.929 1 98.25 167 ALA A CA 1
ATOM 1251 C C . ALA A 1 167 ? 11.57 10.562 3.096 1 98.25 167 ALA A C 1
ATOM 1253 O O . ALA A 1 167 ? 10.703 10.648 3.973 1 98.25 167 ALA A O 1
ATOM 1254 N N . GLN A 1 168 ? 12.516 9.688 3.1 1 98.06 168 GLN A N 1
ATOM 1255 C CA . GLN A 1 168 ? 12.617 8.734 4.199 1 98.06 168 GLN A CA 1
ATOM 1256 C C . GLN A 1 168 ? 12.891 9.445 5.52 1 98.06 168 GLN A C 1
ATOM 1258 O O . GLN A 1 168 ? 12.32 9.094 6.555 1 98.06 168 GLN A O 1
ATOM 1263 N N . ALA A 1 169 ? 13.742 10.375 5.465 1 97.25 169 ALA A N 1
ATOM 1264 C CA . ALA A 1 169 ? 14.07 11.148 6.66 1 97.25 169 ALA A CA 1
ATOM 1265 C C . ALA A 1 169 ? 12.852 11.891 7.191 1 97.25 169 ALA A C 1
ATOM 1267 O O . ALA A 1 169 ? 12.633 11.961 8.406 1 97.25 169 ALA A O 1
ATOM 1268 N N . TYR A 1 170 ? 12.109 12.453 6.285 1 96.81 170 TYR A N 1
ATOM 1269 C CA . TYR A 1 170 ? 10.891 13.156 6.676 1 96.81 170 TYR A CA 1
ATOM 1270 C C . TYR A 1 170 ? 9.93 12.234 7.414 1 96.81 170 TYR A C 1
ATOM 1272 O O . TYR A 1 170 ? 9.422 12.578 8.477 1 96.81 170 TYR A O 1
ATOM 1280 N N . VAL A 1 171 ? 9.727 11.031 6.852 1 96.44 171 VAL A N 1
ATOM 1281 C CA . VAL A 1 171 ? 8.852 10.047 7.48 1 96.44 171 VAL A CA 1
ATOM 1282 C C . VAL A 1 171 ? 9.422 9.633 8.836 1 96.44 171 VAL A C 1
ATOM 1284 O O . VAL A 1 171 ? 8.68 9.414 9.789 1 96.44 171 VAL A O 1
ATOM 1287 N N . GLY A 1 172 ? 10.711 9.531 8.82 1 95.62 172 GLY A N 1
ATOM 1288 C CA . GLY A 1 172 ? 11.383 9.188 10.07 1 95.62 172 GLY A CA 1
ATOM 1289 C C . GLY A 1 172 ? 11.109 10.18 11.188 1 95.62 172 GLY A C 1
ATOM 1290 O O . GLY A 1 172 ? 11.016 9.797 12.352 1 95.62 172 GLY A O 1
ATOM 1291 N N . LEU A 1 173 ? 10.977 11.469 10.906 1 93.88 173 LEU A N 1
ATOM 1292 C CA . LEU A 1 173 ? 10.648 12.484 11.898 1 93.88 173 LEU A CA 1
ATOM 1293 C C . LEU A 1 173 ? 9.266 12.234 12.492 1 93.88 173 LEU A C 1
ATOM 1295 O O . LEU A 1 173 ? 9.07 12.359 13.703 1 93.88 173 LEU A O 1
ATOM 1299 N N . TRP A 1 174 ? 8.375 11.852 11.617 1 92.44 174 TRP A N 1
ATOM 1300 C CA . TRP A 1 174 ? 7.031 11.531 12.086 1 92.44 174 TRP A CA 1
ATOM 1301 C C . TRP A 1 174 ? 7.043 10.289 12.969 1 92.44 174 TRP A C 1
ATOM 1303 O O . TRP A 1 174 ? 6.375 10.25 14.008 1 92.44 174 TRP A O 1
ATOM 1313 N N . ALA A 1 175 ? 7.766 9.312 12.531 1 93.75 175 ALA A N 1
ATOM 1314 C CA . ALA A 1 175 ? 7.863 8.078 13.312 1 93.75 175 ALA A CA 1
ATOM 1315 C C . ALA A 1 175 ? 8.359 8.367 14.734 1 93.75 175 ALA A C 1
ATOM 1317 O O . ALA A 1 175 ? 7.805 7.848 15.703 1 93.75 175 ALA A O 1
ATOM 1318 N N . LYS A 1 176 ? 9.367 9.203 14.844 1 92.19 176 LYS A N 1
ATOM 1319 C CA . LYS A 1 176 ? 9.914 9.555 16.141 1 92.19 176 LYS A CA 1
ATOM 1320 C C . LYS A 1 176 ? 8.875 10.273 17 1 92.19 176 LYS A C 1
ATOM 1322 O O . LYS A 1 176 ? 8.789 10.031 18.219 1 92.19 176 LYS A O 1
ATOM 1327 N N . ARG A 1 177 ? 8.078 11.086 16.438 1 89.31 177 ARG A N 1
ATOM 1328 C CA . ARG A 1 177 ? 7.102 11.891 17.172 1 89.31 177 ARG A CA 1
ATOM 1329 C C . ARG A 1 177 ? 5.918 11.039 17.609 1 89.31 177 ARG A C 1
ATOM 1331 O O . ARG A 1 177 ? 5.352 11.273 18.688 1 89.31 177 ARG A O 1
ATOM 1338 N N . VAL A 1 178 ? 5.562 10.102 16.812 1 89.44 178 VAL A N 1
ATOM 1339 C CA . VAL A 1 178 ? 4.363 9.32 17.078 1 89.44 178 VAL A CA 1
ATOM 1340 C C . VAL A 1 178 ? 4.703 8.133 17.984 1 89.44 178 VAL A C 1
ATOM 1342 O O . VAL A 1 178 ? 3.947 7.809 18.906 1 89.44 178 VAL A O 1
ATOM 1345 N N . LEU A 1 179 ? 5.848 7.496 17.688 1 89.19 179 LEU A N 1
ATOM 1346 C CA . LEU A 1 179 ? 6.195 6.262 18.375 1 89.19 179 LEU A CA 1
ATOM 1347 C C . LEU A 1 179 ? 7.023 6.559 19.625 1 89.19 179 LEU A C 1
ATOM 1349 O O . LEU A 1 179 ? 7.145 5.707 20.516 1 89.19 179 LEU A O 1
ATOM 1353 N N . GLY A 1 180 ? 7.812 7.676 19.562 1 78.88 180 GLY A N 1
ATOM 1354 C CA . GLY A 1 180 ? 8.648 8.047 20.688 1 78.88 180 GLY A CA 1
ATOM 1355 C C . GLY A 1 180 ? 7.871 8.703 21.812 1 78.88 180 GLY A C 1
ATOM 1356 O O . GLY A 1 180 ? 6.695 9.031 21.656 1 78.88 180 GLY A O 1
ATOM 1357 N N . MET B 1 1 ? -20.562 -11.672 -3.678 1 66.31 1 MET B N 1
ATOM 1358 C CA . MET B 1 1 ? -20.922 -10.969 -4.906 1 66.31 1 MET B CA 1
ATOM 1359 C C . MET B 1 1 ? -20.047 -9.742 -5.113 1 66.31 1 MET B C 1
ATOM 1361 O O . MET B 1 1 ? -19.422 -9.594 -6.16 1 66.31 1 MET B O 1
ATOM 1365 N N . ALA B 1 2 ? -19.859 -8.969 -4.137 1 75 2 ALA B N 1
ATOM 1366 C CA . ALA B 1 2 ? -19.062 -7.762 -4.301 1 75 2 ALA B CA 1
ATOM 1367 C C . ALA B 1 2 ? -17.594 -8.109 -4.566 1 75 2 ALA B C 1
ATOM 1369 O O . ALA B 1 2 ? -16.938 -7.465 -5.387 1 75 2 ALA B O 1
ATOM 1370 N N . GLU B 1 3 ? -17.219 -9.258 -4.027 1 84.31 3 GLU B N 1
ATOM 1371 C CA . GLU B 1 3 ? -15.82 -9.656 -4.188 1 84.31 3 GLU B CA 1
ATOM 1372 C C . GLU B 1 3 ? -15.531 -10.109 -5.617 1 84.31 3 GLU B C 1
ATOM 1374 O O . GLU B 1 3 ? -14.477 -9.805 -6.172 1 84.31 3 GLU B O 1
ATOM 1379 N N . ARG B 1 4 ? -16.469 -10.742 -6.176 1 87.19 4 ARG B N 1
ATOM 1380 C CA . ARG B 1 4 ? -16.312 -11.211 -7.551 1 87.19 4 ARG B CA 1
ATOM 1381 C C . ARG B 1 4 ? -16.266 -10.031 -8.523 1 87.19 4 ARG B C 1
ATOM 1383 O O . ARG B 1 4 ? -15.453 -10.016 -9.445 1 87.19 4 ARG B O 1
ATOM 1390 N N . VAL B 1 5 ? -17.203 -9.102 -8.297 1 91.88 5 VAL B N 1
ATOM 1391 C CA . VAL B 1 5 ? -17.281 -7.914 -9.148 1 91.88 5 VAL B CA 1
ATOM 1392 C C . VAL B 1 5 ? -15.984 -7.121 -9.055 1 91.88 5 VAL B C 1
ATOM 1394 O O . VAL B 1 5 ? -15.406 -6.734 -10.07 1 91.88 5 VAL B O 1
ATOM 1397 N N . TRP B 1 6 ? -15.531 -7 -7.855 1 92.12 6 TRP B N 1
ATOM 1398 C CA . TRP B 1 6 ? -14.289 -6.277 -7.613 1 92.12 6 TRP B CA 1
ATOM 1399 C C . TRP B 1 6 ? -13.117 -6.941 -8.336 1 92.12 6 TRP B C 1
ATOM 1401 O O . TRP B 1 6 ? -12.367 -6.273 -9.047 1 92.12 6 TRP B O 1
ATOM 1411 N N . LEU B 1 7 ? -13.047 -8.219 -8.227 1 92.31 7 LEU B N 1
ATOM 1412 C CA . LEU B 1 7 ? -11.938 -8.969 -8.805 1 92.31 7 LEU B CA 1
ATOM 1413 C C . LEU B 1 7 ? -11.953 -8.883 -10.328 1 92.31 7 LEU B C 1
ATOM 1415 O O . LEU B 1 7 ? -10.906 -8.695 -10.953 1 92.31 7 LEU B O 1
ATOM 1419 N N . GLN B 1 8 ? -13.078 -9.031 -10.852 1 92.19 8 GLN B N 1
ATOM 1420 C CA . GLN B 1 8 ? -13.195 -8.992 -12.305 1 92.19 8 GLN B CA 1
ATOM 1421 C C . GLN B 1 8 ? -12.805 -7.625 -12.852 1 92.19 8 GLN B C 1
ATOM 1423 O O . GLN B 1 8 ? -12.023 -7.527 -13.805 1 92.19 8 GLN B O 1
ATOM 1428 N N . LEU B 1 9 ? -13.281 -6.598 -12.281 1 93.94 9 LEU B N 1
ATOM 1429 C CA . LEU B 1 9 ? -12.977 -5.246 -12.742 1 93.94 9 LEU B CA 1
ATOM 1430 C C . LEU B 1 9 ? -11.5 -4.922 -12.539 1 93.94 9 LEU B C 1
ATOM 1432 O O . LEU B 1 9 ? -10.859 -4.355 -13.422 1 93.94 9 LEU B O 1
ATOM 1436 N N . ALA B 1 10 ? -11.023 -5.316 -11.398 1 94.75 10 ALA B N 1
ATOM 1437 C CA . ALA B 1 10 ? -9.617 -5.062 -11.102 1 94.75 10 ALA B CA 1
ATOM 1438 C C . ALA B 1 10 ? -8.703 -5.75 -12.117 1 94.75 10 ALA B C 1
ATOM 1440 O O . ALA B 1 10 ? -7.758 -5.145 -12.625 1 94.75 10 ALA B O 1
ATOM 1441 N N . ALA B 1 11 ? -9.016 -6.957 -12.406 1 92 11 ALA B N 1
ATOM 1442 C CA . ALA B 1 11 ? -8.219 -7.723 -13.367 1 92 11 ALA B CA 1
ATOM 1443 C C . ALA B 1 11 ? -8.242 -7.07 -14.742 1 92 11 ALA B C 1
ATOM 1445 O O . ALA B 1 11 ? -7.207 -6.938 -15.398 1 92 11 ALA B O 1
ATOM 1446 N N . GLU B 1 12 ? -9.383 -6.645 -15.156 1 92.19 12 GLU B N 1
ATOM 1447 C CA . GLU B 1 12 ? -9.539 -6.012 -16.469 1 92.19 12 GLU B CA 1
ATOM 1448 C C . GLU B 1 12 ? -8.781 -4.688 -16.531 1 92.19 12 GLU B C 1
ATOM 1450 O O . GLU B 1 12 ? -8.148 -4.379 -17.547 1 92.19 12 GLU B O 1
ATOM 1455 N N . ILE B 1 13 ? -8.812 -3.979 -15.477 1 94.75 13 ILE B N 1
ATOM 1456 C CA . ILE B 1 13 ? -8.172 -2.67 -15.422 1 94.75 13 ILE B CA 1
ATOM 1457 C C . ILE B 1 13 ? -6.656 -2.84 -15.422 1 94.75 13 ILE B C 1
ATOM 1459 O O . ILE B 1 13 ? -5.953 -2.186 -16.203 1 94.75 13 ILE B O 1
ATOM 1463 N N . VAL B 1 14 ? -6.164 -3.76 -14.672 1 93.25 14 VAL B N 1
ATOM 1464 C CA . VAL B 1 14 ? -4.727 -3.941 -14.484 1 93.25 14 VAL B CA 1
ATOM 1465 C C . VAL B 1 14 ? -4.102 -4.48 -15.766 1 93.25 14 VAL B C 1
ATOM 1467 O O . VAL B 1 14 ? -2.99 -4.086 -16.141 1 93.25 14 VAL B O 1
ATOM 1470 N N . SER B 1 15 ? -4.816 -5.316 -16.438 1 88.75 15 SER B N 1
ATOM 1471 C CA . SER B 1 15 ? -4.281 -5.941 -17.641 1 88.75 15 SER B CA 1
ATOM 1472 C C . SER B 1 15 ? -4.383 -5.008 -18.844 1 88.75 15 SER B C 1
ATOM 1474 O O . SE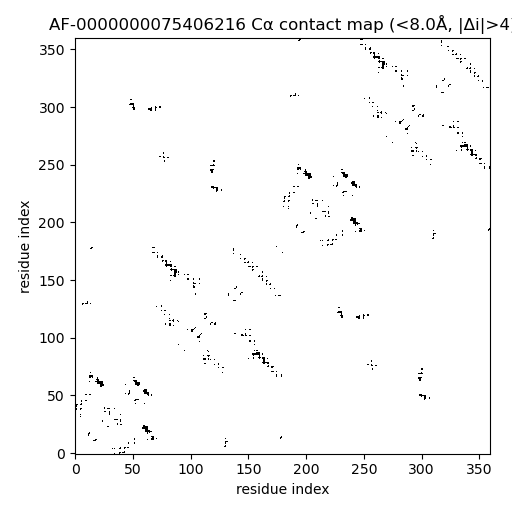R B 1 15 ? -3.844 -5.305 -19.906 1 88.75 15 SER B O 1
ATOM 1476 N N . GLY B 1 16 ? -5.016 -3.875 -18.641 1 87.44 16 GLY B N 1
ATOM 1477 C CA . GLY B 1 16 ? -5.191 -2.928 -19.734 1 87.44 16 GLY B CA 1
ATOM 1478 C C . GLY B 1 16 ? -6.41 -3.221 -20.578 1 87.44 16 GLY B C 1
ATOM 1479 O O . GLY B 1 16 ? -6.578 -2.637 -21.656 1 87.44 16 GLY B O 1
ATOM 1480 N N . GLY B 1 17 ? -7.176 -4.113 -20.141 1 86.69 17 GLY B N 1
ATOM 1481 C CA . GLY B 1 17 ? -8.414 -4.387 -20.859 1 86.69 17 GLY B CA 1
ATOM 1482 C C . GLY B 1 17 ? -9.359 -3.201 -20.891 1 86.69 17 GLY B C 1
ATOM 1483 O O . GLY B 1 17 ? -10.219 -3.113 -21.766 1 86.69 17 GLY B O 1
ATOM 1484 N N . VAL B 1 18 ? -9.219 -2.361 -19.922 1 88.38 18 VAL B N 1
ATOM 1485 C CA . VAL B 1 18 ? -9.922 -1.086 -19.891 1 88.38 18 VAL B CA 1
ATOM 1486 C C . VAL B 1 18 ? -8.922 0.064 -19.875 1 88.38 18 VAL B C 1
ATOM 1488 O O . VAL B 1 18 ? -8.031 0.11 -19.016 1 88.38 18 VAL B O 1
ATOM 1491 N N . SER B 1 19 ? -8.992 0.952 -20.797 1 89.06 19 SER B N 1
ATOM 1492 C CA . SER B 1 19 ? -8.023 2.027 -20.984 1 89.06 19 SER B CA 1
ATOM 1493 C C . SER B 1 19 ? -8.133 3.061 -19.859 1 89.06 19 SER B C 1
ATOM 1495 O O . SER B 1 19 ? -9.227 3.314 -19.359 1 89.06 19 SER B O 1
ATOM 1497 N N . GLY B 1 20 ? -6.988 3.627 -19.594 1 93.12 20 GLY B N 1
ATOM 1498 C CA . GLY B 1 20 ? -7.004 4.777 -18.703 1 93.12 20 GLY B CA 1
ATOM 1499 C C . GLY B 1 20 ? -7.887 5.906 -19.203 1 93.12 20 GLY B C 1
ATOM 1500 O O . GLY B 1 20 ? -7.934 6.18 -20.406 1 93.12 20 GLY B O 1
ATOM 1501 N N . GLY B 1 21 ? -8.594 6.508 -18.25 1 94.25 21 GLY B N 1
ATOM 1502 C CA . GLY B 1 21 ? -9.461 7.621 -18.609 1 94.25 21 GLY B CA 1
ATOM 1503 C C . GLY B 1 21 ? -10.852 7.184 -19.031 1 94.25 21 GLY B C 1
ATOM 1504 O O . GLY B 1 21 ? -11.766 8.008 -19.125 1 94.25 21 GLY B O 1
ATOM 1505 N N . ARG B 1 22 ? -11.055 5.891 -19.25 1 94.88 22 ARG B N 1
ATOM 1506 C CA . ARG B 1 22 ? -12.367 5.391 -19.656 1 94.88 22 ARG B CA 1
ATOM 1507 C C . ARG B 1 22 ? -13.359 5.484 -18.5 1 94.88 22 ARG B C 1
ATOM 1509 O O . ARG B 1 22 ? -13.062 5.074 -17.375 1 94.88 22 ARG B O 1
ATOM 1516 N N . ARG B 1 23 ? -14.531 5.969 -18.844 1 96.25 23 ARG B N 1
ATOM 1517 C CA . ARG B 1 23 ? -15.594 6.066 -17.844 1 96.25 23 ARG B CA 1
ATOM 1518 C C . ARG B 1 23 ? -16.25 4.711 -17.609 1 96.25 23 ARG B C 1
ATOM 1520 O O . ARG B 1 23 ? -16.516 3.971 -18.562 1 96.25 23 ARG B O 1
ATOM 1527 N N . LEU B 1 24 ? -16.438 4.41 -16.375 1 96.06 24 LEU B N 1
ATOM 1528 C CA . LEU B 1 24 ? -17.203 3.211 -16.016 1 96.06 24 LEU B CA 1
ATOM 1529 C C . LEU B 1 24 ? -18.656 3.555 -15.703 1 96.06 24 LEU B C 1
ATOM 1531 O O . LEU B 1 24 ? -18.984 3.855 -14.555 1 96.06 24 LEU B O 1
ATOM 1535 N N . ASP B 1 25 ? -19.484 3.385 -16.719 1 95.06 25 ASP B N 1
ATOM 1536 C CA . ASP B 1 25 ? -20.906 3.672 -16.547 1 95.06 25 ASP B CA 1
ATOM 1537 C C . ASP B 1 25 ? -21.578 2.613 -15.68 1 95.06 25 ASP B C 1
ATOM 1539 O O . ASP B 1 25 ? -21.516 1.42 -15.984 1 95.06 25 ASP B O 1
ATOM 1543 N N . GLU B 1 26 ? -22.219 3.092 -14.641 1 93.88 26 GLU B N 1
ATOM 1544 C CA . GLU B 1 26 ? -22.781 2.168 -13.664 1 93.88 26 GLU B CA 1
ATOM 1545 C C . GLU B 1 26 ? -23.797 1.24 -14.305 1 93.88 26 GLU B C 1
ATOM 1547 O O . GLU B 1 26 ? -23.844 0.043 -14.016 1 93.88 26 GLU B O 1
ATOM 1552 N N . VAL B 1 27 ? -24.656 1.781 -15.18 1 94.31 27 VAL B N 1
ATOM 1553 C CA . VAL B 1 27 ? -25.688 0.989 -15.82 1 94.31 27 VAL B CA 1
ATOM 1554 C C . VAL B 1 27 ? -25.062 -0.046 -16.75 1 94.31 27 VAL B C 1
ATOM 1556 O O . VAL B 1 27 ? -25.406 -1.229 -16.688 1 94.31 27 VAL B O 1
ATOM 1559 N N . GLU B 1 28 ? -24.188 0.413 -17.5 1 95 28 GLU B N 1
ATOM 1560 C CA . GLU B 1 28 ? -23.5 -0.47 -18.438 1 95 28 GLU B CA 1
ATOM 1561 C C . GLU B 1 28 ? -22.766 -1.587 -17.703 1 95 28 GLU B C 1
ATOM 1563 O O . GLU B 1 28 ? -22.859 -2.756 -18.078 1 95 28 GLU B O 1
ATOM 1568 N N . GLN B 1 29 ? -22.031 -1.233 -16.641 1 95.25 29 GLN B N 1
ATOM 1569 C CA . GLN B 1 29 ? -21.234 -2.213 -15.906 1 95.25 29 GLN B CA 1
ATOM 1570 C C . GLN B 1 29 ? -22.141 -3.193 -15.164 1 95.25 29 GLN B C 1
ATOM 1572 O O . GLN B 1 29 ? -21.844 -4.387 -15.094 1 95.25 29 GLN B O 1
ATOM 1577 N N . SER B 1 30 ? -23.172 -2.631 -14.602 1 95.56 30 SER B N 1
ATOM 1578 C CA . SER B 1 30 ? -24.141 -3.482 -13.906 1 95.56 30 SER B CA 1
ATOM 1579 C C . SER B 1 30 ? -24.703 -4.547 -14.836 1 95.56 30 SER B C 1
ATOM 1581 O O . SER B 1 30 ? -24.781 -5.723 -14.469 1 95.56 30 SER B O 1
ATOM 1583 N N . ASN B 1 31 ? -25.078 -4.141 -16.031 1 95.62 31 ASN B N 1
ATOM 1584 C CA . ASN B 1 31 ? -25.625 -5.059 -17.031 1 95.62 31 ASN B CA 1
ATOM 1585 C C . ASN B 1 31 ? -24.594 -6.082 -17.469 1 95.62 31 ASN B C 1
ATOM 1587 O O . ASN B 1 31 ? -24.875 -7.281 -17.516 1 95.62 31 ASN B O 1
ATOM 1591 N N . ARG B 1 32 ? -23.469 -5.641 -17.719 1 93.81 32 ARG B N 1
ATOM 1592 C CA . ARG B 1 32 ? -22.406 -6.484 -18.234 1 93.81 32 ARG B CA 1
ATOM 1593 C C . ARG B 1 32 ? -21.984 -7.535 -17.203 1 93.81 32 ARG B C 1
ATOM 1595 O O . ARG B 1 32 ? -21.719 -8.68 -17.562 1 93.81 32 ARG B O 1
ATOM 1602 N N . LEU B 1 33 ? -21.953 -7.133 -15.961 1 94.19 33 LEU B N 1
ATOM 1603 C CA . LEU B 1 33 ? -21.453 -8 -14.898 1 94.19 33 LEU B CA 1
ATOM 1604 C C . LEU B 1 33 ? -22.578 -8.789 -14.258 1 94.19 33 LEU B C 1
ATOM 1606 O O . LEU B 1 33 ? -22.344 -9.711 -13.469 1 94.19 33 LEU B O 1
ATOM 1610 N N . GLY B 1 34 ? -23.781 -8.461 -14.508 1 95.12 34 GLY B N 1
ATOM 1611 C CA . GLY B 1 34 ? -24.922 -9.18 -13.984 1 95.12 34 GLY B CA 1
ATOM 1612 C C . GLY B 1 34 ? -25.141 -8.961 -12.5 1 95.12 34 GLY B C 1
ATOM 1613 O O . GLY B 1 34 ? -25.422 -9.906 -11.766 1 95.12 34 GLY B O 1
ATOM 1614 N N . VAL B 1 35 ? -24.922 -7.777 -12.086 1 95.38 35 VAL B N 1
ATOM 1615 C CA . VAL B 1 35 ? -25.094 -7.453 -10.672 1 95.38 35 VAL B CA 1
ATOM 1616 C C . VAL B 1 35 ? -25.906 -6.168 -10.523 1 95.38 35 VAL B C 1
ATOM 1618 O O . VAL B 1 35 ? -26.062 -5.414 -11.484 1 95.38 35 VAL B O 1
ATOM 1621 N N . SER B 1 36 ? -26.391 -6.016 -9.32 1 94.19 36 SER B N 1
ATOM 1622 C CA . SER B 1 36 ? -27.109 -4.777 -9.016 1 94.19 36 SER B CA 1
ATOM 1623 C C . SER B 1 36 ? -26.141 -3.617 -8.812 1 94.19 36 SER B C 1
ATOM 1625 O O . SER B 1 36 ? -24.922 -3.809 -8.82 1 94.19 36 SER B O 1
ATOM 1627 N N . ARG B 1 37 ? -26.781 -2.459 -8.625 1 93.06 37 ARG B N 1
ATOM 1628 C CA . ARG B 1 37 ? -25.969 -1.264 -8.453 1 93.06 37 ARG B CA 1
ATOM 1629 C C . ARG B 1 37 ? -25.266 -1.276 -7.102 1 93.06 37 ARG B C 1
ATOM 1631 O O . ARG B 1 37 ? -24.172 -0.716 -6.961 1 93.06 37 ARG B O 1
ATOM 1638 N N . THR B 1 38 ? -25.781 -1.89 -6.172 1 92.06 38 THR B N 1
ATOM 1639 C CA . THR B 1 38 ? -25.234 -1.88 -4.82 1 92.06 38 THR B CA 1
ATOM 1640 C C . THR B 1 38 ? -23.875 -2.568 -4.781 1 92.06 38 THR B C 1
ATOM 1642 O O . THR B 1 38 ? -22.859 -1.948 -4.426 1 92.06 38 THR B O 1
ATOM 1645 N N . PRO B 1 39 ? -23.766 -3.82 -5.156 1 93.94 39 PRO B N 1
ATOM 1646 C CA . PRO B 1 39 ? -22.453 -4.453 -5.16 1 93.94 39 PRO B CA 1
ATOM 1647 C C . PRO B 1 39 ? -21.469 -3.775 -6.117 1 93.94 39 PRO B C 1
ATOM 1649 O O . PRO B 1 39 ? -20.266 -3.746 -5.859 1 93.94 39 PRO B O 1
ATOM 1652 N N . LEU B 1 40 ? -21.984 -3.254 -7.176 1 95.62 40 LEU B N 1
ATOM 1653 C CA . LEU B 1 40 ? -21.125 -2.549 -8.117 1 95.62 40 LEU B CA 1
ATOM 1654 C C . LEU B 1 40 ? -20.5 -1.315 -7.469 1 95.62 40 LEU B C 1
ATOM 1656 O O . LEU B 1 40 ? -19.297 -1.112 -7.547 1 95.62 40 LEU B O 1
ATOM 1660 N N . ARG B 1 41 ? -21.312 -0.554 -6.809 1 93.44 41 ARG B N 1
ATOM 1661 C CA . ARG B 1 41 ? -20.828 0.663 -6.164 1 93.44 41 ARG B CA 1
ATOM 1662 C C . ARG B 1 41 ? -19.828 0.336 -5.055 1 93.44 41 ARG B C 1
ATOM 1664 O O . 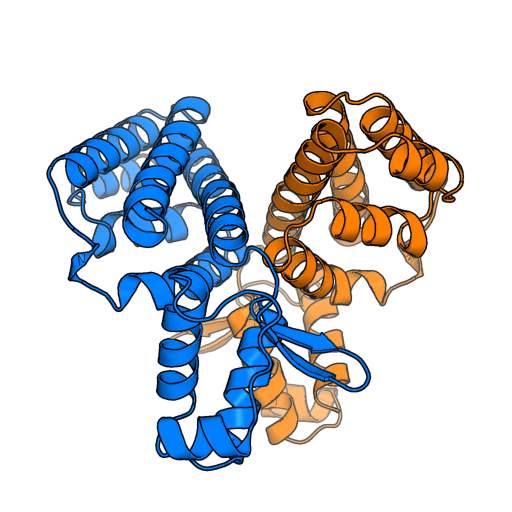ARG B 1 41 ? -18.859 1.061 -4.859 1 93.44 41 ARG B O 1
ATOM 1671 N N . GLU B 1 42 ? -20.047 -0.702 -4.375 1 91.94 42 GLU B N 1
ATOM 1672 C CA . GLU B 1 42 ? -19.109 -1.149 -3.355 1 91.94 42 GLU B CA 1
ATOM 1673 C C . GLU B 1 42 ? -17.766 -1.515 -3.971 1 91.94 42 GLU B C 1
ATOM 1675 O O . GLU B 1 42 ? -16.719 -1.142 -3.445 1 91.94 42 GLU B O 1
ATOM 1680 N N . SER B 1 43 ? -17.859 -2.176 -5.039 1 94.5 43 SER B N 1
ATOM 1681 C CA . SER B 1 43 ? -16.641 -2.57 -5.73 1 94.5 43 SER B CA 1
ATOM 1682 C C . SER B 1 43 ? -15.883 -1.354 -6.262 1 94.5 43 SER B C 1
ATOM 1684 O O . SER B 1 43 ? -14.664 -1.28 -6.156 1 94.5 43 SER B O 1
ATOM 1686 N N . LEU B 1 44 ? -16.625 -0.45 -6.805 1 94.88 44 LEU B N 1
ATOM 1687 C CA . LEU B 1 44 ? -16.016 0.757 -7.348 1 94.88 44 LEU B CA 1
ATOM 1688 C C . LEU B 1 44 ? -15.352 1.575 -6.242 1 94.88 44 LEU B C 1
ATOM 1690 O O . LEU B 1 44 ? -14.289 2.168 -6.449 1 94.88 44 LEU B O 1
ATOM 1694 N N . ARG B 1 45 ? -15.906 1.584 -5.098 1 91.75 45 ARG B N 1
ATOM 1695 C CA . ARG B 1 45 ? -15.32 2.266 -3.947 1 91.75 45 ARG B CA 1
ATOM 1696 C C . ARG B 1 45 ? -14.008 1.608 -3.535 1 91.75 45 ARG B C 1
ATOM 1698 O O . ARG B 1 45 ? -13.031 2.297 -3.238 1 91.75 45 ARG B O 1
ATOM 1705 N N . GLN B 1 46 ? -13.992 0.306 -3.539 1 92.12 46 GLN B N 1
ATOM 1706 C CA . GLN B 1 46 ? -12.781 -0.43 -3.188 1 92.12 46 GLN B CA 1
ATOM 1707 C C . GLN B 1 46 ? -11.68 -0.197 -4.219 1 92.12 46 GLN B C 1
ATOM 1709 O O . GLN B 1 46 ? -10.516 -0.014 -3.855 1 92.12 46 GLN B O 1
ATOM 1714 N N . LEU B 1 47 ? -12.109 -0.176 -5.438 1 95.31 47 LEU B N 1
ATOM 1715 C CA . LEU B 1 47 ? -11.156 0.079 -6.516 1 95.31 47 LEU B CA 1
ATOM 1716 C C . LEU B 1 47 ? -10.594 1.493 -6.418 1 95.31 47 LEU B C 1
ATOM 1718 O O . LEU B 1 47 ? -9.414 1.718 -6.699 1 95.31 47 LEU B O 1
ATOM 1722 N N . ALA B 1 48 ? -11.414 2.402 -6 1 94.75 48 ALA B N 1
ATOM 1723 C CA . ALA B 1 48 ? -10.992 3.793 -5.84 1 94.75 48 ALA B CA 1
ATOM 1724 C C . ALA B 1 48 ? -10.008 3.936 -4.68 1 94.75 48 ALA B C 1
ATOM 1726 O O . ALA B 1 48 ? -9.023 4.68 -4.781 1 94.75 48 ALA B O 1
ATOM 1727 N N . ALA B 1 49 ? -10.219 3.189 -3.676 1 90.75 49 ALA B N 1
ATOM 1728 C CA . ALA B 1 49 ? -9.344 3.229 -2.506 1 90.75 49 ALA B CA 1
ATOM 1729 C C . ALA B 1 49 ? -7.941 2.736 -2.852 1 90.75 49 ALA B C 1
ATOM 1731 O O . ALA B 1 49 ? -6.961 3.146 -2.229 1 90.75 49 ALA B O 1
ATOM 1732 N N . LEU B 1 50 ? -7.867 1.966 -3.889 1 93.81 50 LEU B N 1
ATOM 1733 C CA . LEU B 1 50 ? -6.582 1.413 -4.297 1 93.81 50 LEU B CA 1
ATOM 1734 C C . LEU B 1 50 ? -5.98 2.221 -5.441 1 93.81 50 LEU B C 1
ATOM 1736 O O . LEU B 1 50 ? -4.863 1.939 -5.887 1 93.81 50 LEU B O 1
ATOM 1740 N N . GLY B 1 51 ? -6.781 3.141 -5.945 1 96.19 51 GLY B N 1
ATOM 1741 C CA . GLY B 1 51 ? -6.27 4.02 -6.984 1 96.19 51 GLY B CA 1
ATOM 1742 C C . GLY B 1 51 ? -6.418 3.443 -8.383 1 96.19 51 GLY B C 1
ATOM 1743 O O . GLY B 1 51 ? -5.773 3.91 -9.32 1 96.19 51 GLY B O 1
ATOM 1744 N N . LEU B 1 52 ? -7.25 2.42 -8.477 1 97.25 52 LEU B N 1
ATOM 1745 C CA . LEU B 1 52 ? -7.465 1.824 -9.789 1 97.25 52 LEU B CA 1
ATOM 1746 C C . LEU B 1 52 ? -8.438 2.664 -10.617 1 97.25 52 LEU B C 1
ATOM 1748 O O . LEU B 1 52 ? -8.367 2.67 -11.844 1 97.25 52 LEU B O 1
ATOM 1752 N N . VAL B 1 53 ? -9.375 3.277 -9.922 1 97.38 53 VAL B N 1
ATOM 1753 C CA . VAL B 1 53 ? -10.32 4.207 -10.539 1 97.38 53 VAL B CA 1
ATOM 1754 C C . VAL B 1 53 ? -10.352 5.512 -9.75 1 97.38 53 VAL B C 1
ATOM 1756 O O . VAL B 1 53 ? -9.82 5.586 -8.641 1 97.38 53 VAL B O 1
ATOM 1759 N N . GLU B 1 54 ? -10.828 6.551 -10.344 1 95.88 54 GLU B N 1
ATOM 1760 C CA . GLU B 1 54 ? -10.953 7.852 -9.695 1 95.88 54 GLU B CA 1
ATOM 1761 C C . GLU B 1 54 ? -12.266 8.531 -10.07 1 95.88 54 GLU B C 1
ATOM 1763 O O . GLU B 1 54 ? -12.781 8.336 -11.172 1 95.88 54 GLU B O 1
ATOM 1768 N N . ASN B 1 55 ? -12.773 9.234 -9.086 1 93.56 55 ASN B N 1
ATOM 1769 C CA . ASN B 1 55 ? -13.93 10.078 -9.359 1 93.56 55 ASN B CA 1
ATOM 1770 C C . ASN B 1 55 ? -13.523 11.414 -9.977 1 93.56 55 ASN B C 1
ATOM 1772 O O . ASN B 1 55 ? -12.773 12.172 -9.367 1 93.56 55 ASN B O 1
ATOM 1776 N N . ARG B 1 56 ? -13.906 11.695 -11.172 1 91.81 56 ARG B N 1
ATOM 1777 C CA . ARG B 1 56 ? -13.609 12.961 -11.828 1 91.81 56 ARG B CA 1
ATOM 1778 C C . ARG B 1 56 ? -14.852 13.836 -11.906 1 91.81 56 ARG B C 1
ATOM 1780 O O . ARG B 1 56 ? -15.953 13.344 -12.18 1 91.81 56 ARG B O 1
ATOM 1787 N N . PRO B 1 57 ? -14.633 15.086 -11.656 1 90 57 PRO B N 1
ATOM 1788 C CA . PRO B 1 57 ? -15.773 15.992 -11.758 1 90 57 PRO B CA 1
ATOM 1789 C C . PRO B 1 57 ? -16.453 15.945 -13.125 1 90 57 PRO B C 1
ATOM 1791 O O . PRO B 1 57 ? -15.766 15.969 -14.156 1 90 57 PRO B O 1
ATOM 1794 N N . HIS B 1 58 ? -17.719 15.758 -13.156 1 89.94 58 HIS B N 1
ATOM 1795 C CA . HIS B 1 58 ? -18.594 15.805 -14.32 1 89.94 58 HIS B CA 1
ATOM 1796 C C . HIS B 1 58 ? -18.391 14.586 -15.211 1 89.94 58 HIS B C 1
ATOM 1798 O O . HIS B 1 58 ? -18.953 14.516 -16.312 1 89.94 58 HIS B O 1
ATOM 1804 N N . ARG B 1 59 ? -17.516 13.727 -14.883 1 91.12 59 ARG B N 1
ATOM 1805 C CA . ARG B 1 59 ? -17.281 12.555 -15.719 1 91.12 59 ARG B CA 1
ATOM 1806 C C . ARG B 1 59 ? -17.609 11.266 -14.977 1 91.12 59 ARG B C 1
ATOM 1808 O O . ARG B 1 59 ? -17.734 10.203 -15.586 1 91.12 59 ARG B O 1
ATOM 1815 N N . GLY B 1 60 ? -17.734 11.344 -13.609 1 94.62 60 GLY B N 1
ATOM 1816 C CA . GLY B 1 60 ? -18.016 10.141 -12.836 1 94.62 60 GLY B CA 1
ATOM 1817 C C . GLY B 1 60 ? -16.766 9.32 -12.555 1 94.62 60 GLY B C 1
ATOM 1818 O O . GLY B 1 60 ? -15.68 9.867 -12.391 1 94.62 60 GLY B O 1
ATOM 1819 N N . VAL B 1 61 ? -17 7.965 -12.453 1 96.38 61 VAL B N 1
ATOM 1820 C CA . VAL B 1 61 ? -15.898 7.066 -12.133 1 96.38 61 VAL B CA 1
ATOM 1821 C C . VAL B 1 61 ? -15.148 6.684 -13.406 1 96.38 61 VAL B C 1
ATOM 1823 O O . VAL B 1 61 ? -15.75 6.176 -14.352 1 96.38 61 VAL B O 1
ATOM 1826 N N . VAL B 1 62 ? -13.836 6.949 -13.406 1 97.31 62 VAL B N 1
ATOM 1827 C CA . VAL B 1 62 ? -13.008 6.637 -14.562 1 97.31 62 VAL B CA 1
ATOM 1828 C C . VAL B 1 62 ? -11.828 5.77 -14.141 1 97.31 62 VAL B C 1
ATOM 1830 O O . VAL B 1 62 ? -11.391 5.832 -12.984 1 97.31 62 VAL B O 1
ATOM 1833 N N . VAL B 1 63 ? -11.367 5.004 -15.055 1 97.62 63 VAL B N 1
ATOM 1834 C CA . VAL B 1 63 ? -10.156 4.227 -14.812 1 97.62 63 VAL B CA 1
ATOM 1835 C C . VAL B 1 63 ? -8.945 5.16 -14.758 1 97.62 63 VAL B C 1
ATOM 1837 O O . VAL B 1 63 ? -8.797 6.043 -15.609 1 97.62 63 VAL B O 1
ATOM 1840 N N . ALA B 1 64 ? -8.117 4.992 -13.719 1 96.94 64 ALA B N 1
ATOM 1841 C CA . ALA B 1 64 ? -6.914 5.816 -13.586 1 96.94 64 ALA B CA 1
ATOM 1842 C C . ALA B 1 64 ? -5.918 5.516 -14.703 1 96.94 64 ALA B C 1
ATOM 1844 O O . ALA B 1 64 ? -5.941 4.434 -15.289 1 96.94 64 ALA B O 1
ATOM 1845 N N . ASP B 1 65 ? -5.047 6.473 -14.977 1 94.56 65 ASP B N 1
ATOM 1846 C CA . ASP B 1 65 ? -4.027 6.281 -16.016 1 94.56 65 ASP B CA 1
ATOM 1847 C C . ASP B 1 65 ? -2.877 5.422 -15.492 1 94.56 65 ASP B C 1
ATOM 1849 O O . ASP B 1 65 ? -2.473 5.555 -14.328 1 94.56 65 ASP B O 1
ATOM 1853 N N . GLY B 1 66 ? -2.418 4.543 -16.328 1 94.62 66 GLY B N 1
ATOM 1854 C 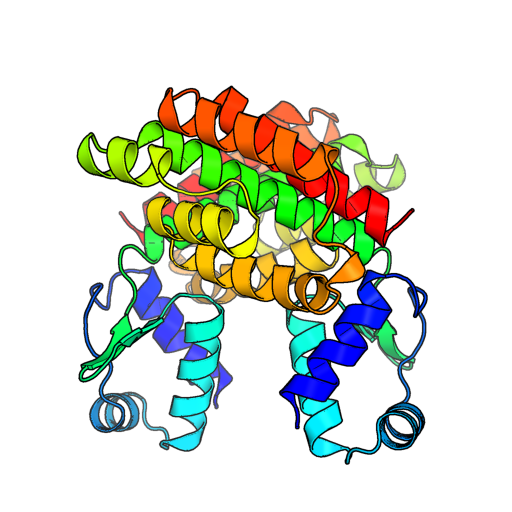CA . GLY B 1 66 ? -1.212 3.789 -16.016 1 94.62 66 GLY B CA 1
ATOM 1855 C C . GLY B 1 66 ? -1.365 2.869 -14.828 1 94.62 66 GLY B C 1
ATOM 1856 O O . GLY B 1 66 ? -0.439 2.725 -14.023 1 94.62 66 GLY B O 1
ATOM 1857 N N . VAL B 1 67 ? -2.502 2.248 -14.68 1 96.44 67 VAL B N 1
ATOM 1858 C CA . VAL B 1 67 ? -2.791 1.43 -13.508 1 96.44 67 VAL B CA 1
ATOM 1859 C C . VAL B 1 67 ? -1.836 0.239 -13.461 1 96.44 67 VAL B C 1
ATOM 1861 O O . VAL B 1 67 ? -1.266 -0.067 -12.414 1 96.44 67 VAL B O 1
ATOM 1864 N N . GLY B 1 68 ? -1.631 -0.411 -14.578 1 95.25 68 GLY B N 1
ATOM 1865 C CA . GLY B 1 68 ? -0.749 -1.565 -14.633 1 95.25 68 GLY B CA 1
ATOM 1866 C C . GLY B 1 68 ? 0.655 -1.268 -14.141 1 95.25 68 GLY B C 1
ATOM 1867 O O . GLY B 1 68 ? 1.096 -1.822 -13.133 1 95.25 68 GLY B O 1
ATOM 1868 N N . PRO B 1 69 ? 1.281 -0.331 -14.82 1 96 69 PRO B N 1
ATOM 1869 C CA . PRO B 1 69 ? 2.627 0.053 -14.383 1 96 69 PRO B CA 1
ATOM 1870 C C . PRO B 1 69 ? 2.66 0.553 -12.945 1 96 69 PRO B C 1
ATOM 1872 O O . PRO B 1 69 ? 3.602 0.254 -12.203 1 96 69 PRO B O 1
ATOM 1875 N N . SER B 1 70 ? 1.656 1.285 -12.531 1 97.44 70 SER B N 1
ATOM 1876 C CA . SER B 1 70 ? 1.574 1.788 -11.164 1 97.44 70 SER B CA 1
ATOM 1877 C C . SER B 1 70 ? 1.534 0.645 -10.156 1 97.44 70 SER B C 1
ATOM 1879 O O . SER B 1 70 ? 2.25 0.67 -9.148 1 97.44 70 SER B O 1
ATOM 1881 N N . LEU B 1 71 ? 0.747 -0.328 -10.438 1 97.5 71 LEU B N 1
ATOM 1882 C CA . LEU B 1 71 ? 0.593 -1.479 -9.547 1 97.5 71 LEU B CA 1
ATOM 1883 C C . LEU B 1 71 ? 1.912 -2.232 -9.406 1 97.5 71 LEU B C 1
ATOM 1885 O O . LEU B 1 71 ? 2.34 -2.531 -8.289 1 97.5 71 LEU B O 1
ATOM 1889 N N . PHE B 1 72 ? 2.566 -2.461 -10.477 1 97.19 72 PHE B N 1
ATOM 1890 C CA . PHE B 1 72 ? 3.762 -3.295 -10.43 1 97.19 72 PHE B CA 1
ATOM 1891 C C . PHE B 1 72 ? 4.918 -2.547 -9.773 1 97.19 72 PHE B C 1
ATOM 1893 O O . PHE B 1 72 ? 5.754 -3.152 -9.102 1 97.19 72 PHE B O 1
ATOM 1900 N N . GLN B 1 73 ? 4.934 -1.237 -9.914 1 98.12 73 GLN B N 1
ATOM 1901 C CA . GLN B 1 73 ? 5.949 -0.476 -9.195 1 98.12 73 GLN B CA 1
ATOM 1902 C C . GLN B 1 73 ? 5.75 -0.587 -7.688 1 98.12 73 GLN B C 1
ATOM 1904 O O . GLN B 1 73 ? 6.711 -0.79 -6.945 1 98.12 73 GLN B O 1
ATOM 1909 N N . VAL B 1 74 ? 4.562 -0.444 -7.246 1 98.56 74 VAL B N 1
ATOM 1910 C CA . VAL B 1 74 ? 4.262 -0.534 -5.82 1 98.56 74 VAL B CA 1
ATOM 1911 C C . VAL B 1 74 ? 4.582 -1.939 -5.312 1 98.56 74 VAL B C 1
ATOM 1913 O O . VAL B 1 74 ? 5.211 -2.102 -4.266 1 98.56 74 VAL B O 1
ATOM 1916 N N . LEU B 1 75 ? 4.184 -2.936 -6.062 1 98.25 75 LEU B N 1
ATOM 1917 C CA . LEU B 1 75 ? 4.488 -4.316 -5.699 1 98.25 75 LEU B CA 1
ATOM 1918 C C . LEU B 1 75 ? 5.992 -4.527 -5.574 1 98.25 75 LEU B C 1
ATOM 1920 O O . LEU B 1 75 ? 6.461 -5.133 -4.609 1 98.25 75 LEU B O 1
ATOM 1924 N N . ALA B 1 76 ? 6.699 -4.035 -6.527 1 98.44 76 ALA B N 1
ATOM 1925 C CA . ALA B 1 76 ? 8.148 -4.207 -6.516 1 98.44 76 ALA B CA 1
ATOM 1926 C C . ALA B 1 76 ? 8.766 -3.559 -5.281 1 98.44 76 ALA B C 1
ATOM 1928 O O . ALA B 1 76 ? 9.641 -4.141 -4.637 1 98.44 76 ALA B O 1
ATOM 1929 N N . GLU B 1 77 ? 8.258 -2.377 -4.965 1 98.5 77 GLU B N 1
ATOM 1930 C CA . GLU B 1 77 ? 8.773 -1.667 -3.801 1 98.5 77 GLU B CA 1
ATOM 1931 C C . GLU B 1 77 ? 8.523 -2.457 -2.518 1 98.5 77 GLU B C 1
ATOM 1933 O O . GLU B 1 77 ? 9.438 -2.635 -1.705 1 98.5 77 GLU B O 1
ATOM 1938 N N . LEU B 1 78 ? 7.371 -2.932 -2.365 1 98.62 78 LEU B N 1
ATOM 1939 C CA . LEU B 1 78 ? 6.977 -3.566 -1.112 1 98.62 78 LEU B CA 1
ATOM 1940 C C . LEU B 1 78 ? 7.547 -4.977 -1.013 1 98.62 78 LEU B C 1
ATOM 1942 O O . LEU B 1 78 ? 7.996 -5.395 0.056 1 98.62 78 LEU B O 1
ATOM 1946 N N . GLU B 1 79 ? 7.531 -5.73 -2.102 1 98.62 79 GLU B N 1
ATOM 1947 C CA . GLU B 1 79 ? 8.133 -7.062 -2.076 1 98.62 79 GLU B CA 1
ATOM 1948 C C . GLU B 1 79 ? 9.625 -6.984 -1.797 1 98.62 79 GLU B C 1
ATOM 1950 O O . GLU B 1 79 ? 10.172 -7.824 -1.077 1 98.62 79 GLU B O 1
ATOM 1955 N N . SER B 1 80 ? 10.25 -6 -2.439 1 98.69 80 SER B N 1
ATOM 1956 C CA . SER B 1 80 ? 11.672 -5.793 -2.197 1 98.69 80 SER B CA 1
ATOM 1957 C C . SER B 1 80 ? 11.945 -5.488 -0.729 1 98.69 80 SER B C 1
ATOM 1959 O O . SER B 1 80 ? 12.859 -6.059 -0.129 1 98.69 80 SER B O 1
ATOM 1961 N N . ALA B 1 81 ? 11.188 -4.629 -0.185 1 98.38 81 ALA B N 1
ATOM 1962 C CA . ALA B 1 81 ? 11.344 -4.281 1.225 1 98.38 81 ALA B CA 1
ATOM 1963 C C . ALA B 1 81 ? 11.133 -5.504 2.117 1 98.38 81 ALA B C 1
ATOM 1965 O O . ALA B 1 81 ? 11.883 -5.707 3.078 1 98.38 81 ALA B O 1
ATOM 1966 N N . CYS B 1 82 ? 10.148 -6.285 1.812 1 97.94 82 CYS B N 1
ATOM 1967 C CA . CYS B 1 82 ? 9.867 -7.5 2.566 1 97.94 82 CYS B CA 1
ATOM 1968 C C . CYS B 1 82 ? 11.055 -8.461 2.518 1 97.94 82 CYS B C 1
ATOM 1970 O O . CYS B 1 82 ? 11.484 -8.969 3.551 1 97.94 82 CYS B O 1
ATOM 1972 N N . ALA B 1 83 ? 11.547 -8.672 1.356 1 98.38 83 ALA B N 1
ATOM 1973 C CA . ALA B 1 83 ? 12.664 -9.594 1.172 1 98.38 83 ALA B CA 1
ATOM 1974 C C . ALA B 1 83 ? 13.906 -9.102 1.92 1 98.38 83 ALA B C 1
ATOM 1976 O O . ALA B 1 83 ? 14.594 -9.891 2.578 1 98.38 83 ALA B O 1
ATOM 1977 N N . ARG B 1 84 ? 14.156 -7.777 1.829 1 98.19 84 ARG B N 1
ATOM 1978 C CA . ARG B 1 84 ? 15.305 -7.199 2.52 1 98.19 84 ARG B CA 1
ATOM 1979 C C . ARG B 1 84 ? 15.18 -7.379 4.027 1 98.19 84 ARG B C 1
ATOM 1981 O O . ARG B 1 84 ? 16.125 -7.828 4.684 1 98.19 84 ARG B O 1
ATOM 1988 N N . SER B 1 85 ? 14.062 -7.047 4.527 1 97.25 85 SER B N 1
ATOM 1989 C CA . SER B 1 85 ? 13.828 -7.152 5.965 1 97.25 85 SER B CA 1
ATOM 1990 C C . SER B 1 85 ? 13.945 -8.594 6.441 1 97.25 85 SER B C 1
ATOM 1992 O O . SER B 1 85 ? 14.586 -8.867 7.461 1 97.25 85 SER B O 1
ATOM 1994 N N . THR B 1 86 ? 13.344 -9.508 5.711 1 97.19 86 THR B N 1
ATOM 1995 C CA . THR B 1 86 ? 13.367 -10.914 6.082 1 97.19 86 THR B CA 1
ATOM 1996 C C . THR B 1 86 ? 14.797 -11.453 6.078 1 97.19 86 THR B C 1
ATOM 1998 O O . THR B 1 86 ? 15.195 -12.172 6.992 1 97.19 86 THR B O 1
ATOM 2001 N N . ALA B 1 87 ? 15.539 -11.086 5.105 1 97.19 87 ALA B N 1
ATOM 2002 C CA . ALA B 1 87 ? 16.922 -11.539 4.992 1 97.19 87 ALA B CA 1
ATOM 2003 C C . ALA B 1 87 ? 17.734 -11.117 6.207 1 97.19 87 ALA B C 1
ATOM 2005 O O . ALA B 1 87 ? 18.641 -11.844 6.637 1 97.19 87 ALA B O 1
ATOM 2006 N N . LEU B 1 88 ? 17.391 -9.953 6.77 1 95.44 88 LEU B N 1
ATOM 2007 C CA . LEU B 1 88 ? 18.156 -9.398 7.879 1 95.44 88 LEU B CA 1
ATOM 2008 C C . LEU B 1 88 ? 17.688 -9.992 9.203 1 95.44 88 LEU B C 1
ATOM 2010 O O . LEU B 1 88 ? 18.438 -9.961 10.195 1 95.44 88 LEU B O 1
ATOM 2014 N N . LEU B 1 89 ? 16.516 -10.547 9.258 1 92.12 89 LEU B N 1
ATOM 2015 C CA . LEU B 1 89 ? 15.922 -10.867 10.547 1 92.12 89 LEU B CA 1
ATOM 2016 C C . LEU B 1 89 ? 15.781 -12.383 10.719 1 92.12 89 LEU B C 1
ATOM 2018 O O . LEU B 1 89 ? 15.406 -12.852 11.789 1 92.12 89 LEU B O 1
ATOM 2022 N N . LEU B 1 90 ? 16.047 -13.172 9.773 1 92.69 90 LEU B N 1
ATOM 2023 C CA . LEU B 1 90 ? 15.789 -14.609 9.789 1 92.69 90 LEU B CA 1
ATOM 2024 C C . LEU B 1 90 ? 16.516 -15.273 10.945 1 92.69 90 LEU B C 1
ATOM 2026 O O . LEU B 1 90 ? 17.719 -15.055 11.141 1 92.69 90 LEU B O 1
ATOM 2030 N N . THR B 1 91 ? 15.773 -16.062 11.633 1 91.81 91 THR B N 1
ATOM 2031 C CA . THR B 1 91 ? 16.359 -16.922 12.648 1 91.81 91 THR B CA 1
ATOM 2032 C C . THR B 1 91 ? 16.859 -18.219 12.031 1 91.81 91 THR B C 1
ATOM 2034 O O . THR B 1 91 ? 16.531 -18.531 10.883 1 91.81 91 THR B O 1
ATOM 2037 N N . GLY B 1 92 ? 17.641 -18.938 12.844 1 91.06 92 GLY B N 1
ATOM 2038 C CA . GLY B 1 92 ? 18.094 -20.25 12.391 1 91.06 92 GLY B CA 1
ATOM 2039 C C . GLY B 1 92 ? 16.953 -21.188 12.055 1 91.06 92 GLY B C 1
ATOM 2040 O O . GLY B 1 92 ? 17 -21.891 11.039 1 91.06 92 GLY B O 1
ATOM 2041 N N . ALA B 1 93 ? 15.945 -21.172 12.859 1 94.19 93 ALA B N 1
ATOM 2042 C CA . ALA B 1 93 ? 14.781 -22.031 12.633 1 94.19 93 ALA B CA 1
ATOM 2043 C C . ALA B 1 93 ? 14.055 -21.625 11.352 1 94.19 93 ALA B C 1
ATOM 2045 O O . ALA B 1 93 ? 13.648 -22.484 10.57 1 94.19 93 ALA B O 1
ATOM 2046 N N . GLN B 1 94 ? 13.914 -20.359 11.109 1 93.62 94 GLN B N 1
ATOM 2047 C CA . GLN B 1 94 ? 13.242 -19.859 9.922 1 93.62 94 GLN B CA 1
ATOM 2048 C C . GLN B 1 94 ? 14.047 -20.172 8.664 1 93.62 94 GLN B C 1
ATOM 2050 O O . GLN B 1 94 ? 13.477 -20.453 7.602 1 93.62 94 GLN B O 1
ATOM 2055 N N . CYS B 1 95 ? 15.344 -20.141 8.812 1 92.56 95 CYS B N 1
ATOM 2056 C CA . CYS B 1 95 ? 16.203 -20.484 7.68 1 92.56 95 CYS B CA 1
ATOM 2057 C C . CYS B 1 95 ? 15.969 -21.938 7.246 1 92.56 95 CYS B C 1
ATOM 2059 O O . CYS B 1 95 ? 15.898 -22.219 6.051 1 92.56 95 CYS B O 1
ATOM 2061 N N . ARG B 1 96 ? 15.867 -22.797 8.219 1 93.19 96 ARG B N 1
ATOM 2062 C CA . ARG B 1 96 ? 15.617 -24.203 7.926 1 93.19 96 ARG B CA 1
ATOM 2063 C C . ARG B 1 96 ? 14.25 -24.391 7.273 1 93.19 96 ARG B C 1
ATOM 2065 O O . ARG B 1 96 ? 14.102 -25.172 6.332 1 93.19 96 ARG B O 1
ATOM 2072 N N . GLU B 1 97 ? 13.219 -23.641 7.719 1 95.31 97 GLU B N 1
ATOM 2073 C CA . GLU B 1 97 ? 11.883 -23.672 7.121 1 95.31 97 GLU B CA 1
ATOM 2074 C C . GLU B 1 97 ? 11.914 -23.188 5.676 1 95.31 97 GLU B C 1
ATOM 2076 O O . GLU B 1 97 ? 11.305 -23.797 4.797 1 95.31 97 GLU B O 1
ATOM 2081 N N . LEU B 1 98 ? 12.625 -22.141 5.496 1 96.12 98 LEU B N 1
ATOM 2082 C CA . LEU B 1 98 ? 12.719 -21.516 4.18 1 96.12 98 LEU B CA 1
ATOM 2083 C C . LEU B 1 98 ? 13.328 -22.484 3.166 1 96.12 98 LEU B C 1
ATOM 2085 O O . LEU B 1 98 ? 12.891 -22.547 2.016 1 96.12 98 LEU B O 1
ATOM 2089 N N . ALA B 1 99 ? 14.305 -23.25 3.596 1 91.62 99 ALA B N 1
ATOM 2090 C CA . ALA B 1 99 ? 15.008 -24.188 2.723 1 91.62 99 ALA B CA 1
ATOM 2091 C C . ALA B 1 99 ? 14.062 -25.266 2.211 1 91.62 99 ALA B C 1
ATOM 2093 O O . ALA B 1 99 ? 14.297 -25.844 1.15 1 91.62 99 ALA B O 1
ATOM 2094 N N . LEU B 1 100 ? 12.984 -25.469 2.916 1 94.5 100 LEU B N 1
ATOM 2095 C CA . LEU B 1 100 ? 12.062 -26.547 2.588 1 94.5 100 LEU B CA 1
ATOM 2096 C C . LEU B 1 100 ? 10.906 -26.031 1.736 1 94.5 100 LEU B C 1
ATOM 2098 O O . LEU B 1 100 ? 10.133 -26.828 1.194 1 94.5 100 LEU B O 1
ATOM 2102 N N . ILE B 1 101 ? 10.812 -24.781 1.539 1 96.06 101 ILE B N 1
ATOM 2103 C CA . ILE B 1 101 ? 9.688 -24.219 0.801 1 96.06 101 ILE B CA 1
ATOM 2104 C C . ILE B 1 101 ? 9.945 -24.312 -0.699 1 96.06 101 ILE B C 1
ATOM 2106 O O . ILE B 1 101 ? 11.016 -23.922 -1.179 1 96.06 101 ILE B O 1
ATOM 2110 N N . GLU B 1 102 ? 9.016 -24.859 -1.434 1 94.5 102 GLU B N 1
ATOM 2111 C CA . GLU B 1 102 ? 9.117 -24.922 -2.889 1 94.5 102 GLU B CA 1
ATOM 2112 C C . GLU B 1 102 ? 9.047 -23.531 -3.512 1 94.5 102 GLU B C 1
ATOM 2114 O O . GLU B 1 102 ? 8.281 -22.672 -3.059 1 94.5 102 GLU B O 1
ATOM 2119 N N . PRO B 1 103 ? 9.828 -23.359 -4.547 1 93.06 103 PRO B N 1
ATOM 2120 C CA . PRO B 1 103 ? 9.859 -22.062 -5.203 1 93.06 103 PRO B CA 1
ATOM 2121 C C . PRO B 1 103 ? 8.641 -21.812 -6.082 1 93.06 103 PRO B C 1
ATOM 2123 O O . PRO B 1 103 ? 8.758 -21.703 -7.305 1 93.06 103 PRO B O 1
ATOM 2126 N N . GLU B 1 104 ? 7.555 -21.688 -5.461 1 92.31 104 GLU B N 1
ATOM 2127 C CA . GLU B 1 104 ? 6.266 -21.328 -6.043 1 92.31 104 GLU B CA 1
ATOM 2128 C C . GLU B 1 104 ? 5.684 -20.094 -5.379 1 92.31 104 GLU B C 1
ATOM 2130 O O . GLU B 1 104 ? 5.809 -19.906 -4.164 1 92.31 104 GLU B O 1
ATOM 2135 N N . HIS B 1 105 ? 5.066 -19.328 -6.207 1 93.06 105 HIS B N 1
ATOM 2136 C CA . HIS B 1 105 ? 4.531 -18.062 -5.707 1 93.06 105 HIS B CA 1
ATOM 2137 C C . HIS B 1 105 ? 3.635 -18.297 -4.492 1 93.06 105 HIS B C 1
ATOM 2139 O O . HIS B 1 105 ? 3.783 -17.609 -3.473 1 93.06 105 HIS B O 1
ATOM 2145 N N . GLN B 1 106 ? 2.734 -19.297 -4.574 1 92.5 106 GLN B N 1
ATOM 2146 C CA . GLN B 1 106 ? 1.692 -19.5 -3.576 1 92.5 106 GLN B CA 1
ATOM 2147 C C . GLN B 1 106 ? 2.281 -20.016 -2.264 1 92.5 106 GLN B C 1
ATOM 2149 O O . GLN B 1 106 ? 1.604 -20.016 -1.233 1 92.5 106 GLN B O 1
ATOM 2154 N N . LEU B 1 107 ? 3.492 -20.391 -2.283 1 94.94 107 LEU B N 1
ATOM 2155 C CA . LEU B 1 107 ? 4.129 -20.938 -1.091 1 94.94 107 LEU B CA 1
ATOM 2156 C C . LEU B 1 107 ? 5.199 -20 -0.56 1 94.94 107 LEU B C 1
ATOM 2158 O O . LEU B 1 107 ? 5.172 -19.609 0.613 1 94.94 107 LEU B O 1
ATOM 2162 N N . LEU B 1 108 ? 6.082 -19.562 -1.424 1 96.75 108 LEU B N 1
ATOM 2163 C CA . LEU B 1 108 ? 7.262 -18.812 -1.003 1 96.75 108 LEU B CA 1
ATOM 2164 C C . LEU B 1 108 ? 6.891 -17.375 -0.631 1 96.75 108 LEU B C 1
ATOM 2166 O O . LEU B 1 108 ? 7.316 -16.875 0.408 1 96.75 108 LEU B O 1
ATOM 2170 N N . MET B 1 109 ? 6.074 -16.719 -1.453 1 96.62 109 MET B N 1
ATOM 2171 C CA . MET B 1 109 ? 5.812 -15.289 -1.259 1 96.62 109 MET B CA 1
ATOM 2172 C C . MET B 1 109 ? 5.027 -15.055 0.028 1 96.62 109 MET B C 1
ATOM 2174 O O . MET B 1 109 ? 5.406 -14.211 0.842 1 96.62 109 MET B O 1
ATOM 2178 N N . PRO B 1 110 ? 3.979 -15.867 0.285 1 95.81 110 PRO B N 1
ATOM 2179 C CA . PRO B 1 110 ? 3.297 -15.695 1.569 1 95.81 110 PRO B CA 1
ATOM 2180 C C . PRO B 1 110 ? 4.207 -15.961 2.764 1 95.81 110 PRO B C 1
ATOM 2182 O O . PRO B 1 110 ? 4.102 -15.289 3.791 1 95.81 110 PRO B O 1
ATOM 2185 N N . TRP B 1 111 ? 5.016 -16.953 2.639 1 96.81 111 TRP B N 1
ATOM 2186 C CA . TRP B 1 111 ? 5.945 -17.25 3.727 1 96.81 111 TRP B CA 1
ATOM 2187 C C . TRP B 1 111 ? 6.844 -16.047 4 1 96.81 111 TRP B C 1
ATOM 2189 O O . TRP B 1 111 ? 7.031 -15.648 5.152 1 96.81 111 TRP B O 1
ATOM 2199 N N . LEU B 1 112 ? 7.395 -15.445 2.963 1 97.31 112 LEU B N 1
ATOM 2200 C CA . LEU B 1 112 ? 8.266 -14.281 3.088 1 97.31 112 LEU B CA 1
ATOM 2201 C C . LEU B 1 112 ? 7.52 -13.109 3.715 1 97.31 112 LEU B C 1
ATOM 2203 O O . LEU B 1 112 ? 8.047 -12.438 4.602 1 97.31 112 LEU B O 1
ATOM 2207 N N . ARG B 1 113 ? 6.312 -12.891 3.273 1 96.56 113 ARG B N 1
ATOM 2208 C CA . ARG B 1 113 ? 5.508 -11.789 3.787 1 96.56 113 ARG B CA 1
ATOM 2209 C C . ARG B 1 113 ? 5.23 -11.961 5.277 1 96.56 113 ARG B C 1
ATOM 2211 O O . ARG B 1 113 ? 5.211 -10.977 6.027 1 96.56 113 ARG B O 1
ATOM 2218 N N . ASN B 1 114 ? 5.027 -13.148 5.664 1 94.69 114 ASN B N 1
ATOM 2219 C CA . ASN B 1 114 ? 4.82 -13.422 7.082 1 94.69 114 ASN B CA 1
ATOM 2220 C C . ASN B 1 114 ? 6.105 -13.227 7.883 1 94.69 114 ASN B C 1
ATOM 2222 O O . ASN B 1 114 ? 6.082 -12.641 8.969 1 94.69 114 ASN B O 1
ATOM 2226 N N . ALA B 1 115 ? 7.176 -13.688 7.352 1 95.5 115 ALA B N 1
ATOM 2227 C CA . ALA B 1 115 ? 8.469 -13.656 8.031 1 95.5 115 ALA B CA 1
ATOM 2228 C C . ALA B 1 115 ? 8.992 -12.227 8.141 1 95.5 115 ALA B C 1
ATOM 2230 O O . ALA B 1 115 ? 9.789 -11.914 9.031 1 95.5 115 ALA B O 1
ATOM 2231 N N . CYS B 1 116 ? 8.57 -11.367 7.238 1 95.06 116 CYS B N 1
ATOM 2232 C CA . CYS B 1 116 ? 9.008 -9.977 7.242 1 95.06 116 CYS B CA 1
ATOM 2233 C C . CYS B 1 116 ? 8.523 -9.258 8.492 1 95.06 116 CYS B C 1
ATOM 2235 O O . CYS B 1 116 ? 9.094 -8.242 8.891 1 95.06 116 CYS B O 1
ATOM 2237 N N . GLY B 1 117 ? 7.418 -9.625 9.109 1 93.88 117 GLY B N 1
ATOM 2238 C CA . GLY B 1 117 ? 6.945 -9.117 10.383 1 93.88 117 GLY B CA 1
ATOM 2239 C C . GLY B 1 117 ? 6.223 -7.785 10.266 1 93.88 117 GLY B C 1
ATOM 2240 O O . GLY B 1 117 ? 5.988 -7.105 11.266 1 93.88 117 GLY B O 1
ATOM 2241 N N . ASN B 1 118 ? 5.938 -7.391 9.117 1 97.12 118 ASN B N 1
ATOM 2242 C CA . ASN B 1 118 ? 5.199 -6.16 8.867 1 97.12 118 ASN B CA 1
ATOM 2243 C C . ASN B 1 118 ? 3.764 -6.441 8.445 1 97.12 118 ASN B C 1
ATOM 2245 O O . ASN B 1 118 ? 3.506 -6.75 7.277 1 97.12 118 ASN B O 1
ATOM 224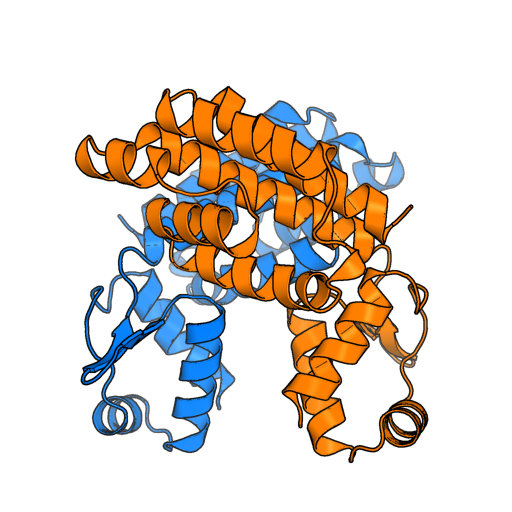9 N N . SER B 1 119 ? 2.844 -6.258 9.336 1 96.5 119 SER B N 1
ATOM 2250 C CA . SER B 1 119 ? 1.454 -6.641 9.109 1 96.5 119 SER B CA 1
ATOM 2251 C C . SER B 1 119 ? 0.813 -5.777 8.031 1 96.5 119 SER B C 1
ATOM 2253 O O . SER B 1 119 ? -0.034 -6.25 7.27 1 96.5 119 SER B O 1
ATOM 2255 N N . ILE B 1 120 ? 1.211 -4.535 7.973 1 97.38 120 ILE B N 1
ATOM 2256 C CA . ILE B 1 120 ? 0.651 -3.623 6.984 1 97.38 120 ILE B CA 1
ATOM 2257 C C . ILE B 1 120 ? 1.156 -3.998 5.594 1 97.38 120 ILE B C 1
ATOM 2259 O O . ILE B 1 120 ? 0.369 -4.117 4.648 1 97.38 120 ILE B O 1
ATOM 2263 N N . MET B 1 121 ? 2.453 -4.254 5.504 1 97.69 121 MET B N 1
ATOM 2264 C CA . MET B 1 121 ? 3.029 -4.672 4.23 1 97.69 121 MET B CA 1
ATOM 2265 C C . MET B 1 121 ? 2.387 -5.965 3.74 1 97.69 121 MET B C 1
ATOM 2267 O O . MET B 1 121 ? 2.02 -6.074 2.568 1 97.69 121 MET B O 1
ATOM 2271 N N . ARG B 1 122 ? 2.229 -6.891 4.633 1 96.81 122 ARG B N 1
ATOM 2272 C CA . ARG B 1 122 ? 1.628 -8.18 4.301 1 96.81 122 ARG B CA 1
ATOM 2273 C C . ARG B 1 122 ? 0.209 -7.996 3.771 1 96.81 122 ARG B C 1
ATOM 2275 O O . ARG B 1 122 ? -0.146 -8.555 2.732 1 96.81 122 ARG B O 1
ATOM 2282 N N . SER B 1 123 ? -0.558 -7.191 4.418 1 96.38 123 SER B N 1
ATOM 2283 C CA . SER B 1 123 ? -1.948 -6.984 4.023 1 96.38 123 SER B CA 1
ATOM 2284 C C . SER B 1 123 ? -2.043 -6.289 2.672 1 96.38 123 SER B C 1
ATOM 2286 O O . SER B 1 123 ? -2.852 -6.676 1.824 1 96.38 123 SER B O 1
ATOM 2288 N N . LEU B 1 124 ? -1.228 -5.305 2.457 1 96.75 124 LEU B N 1
ATOM 2289 C CA . LEU B 1 124 ? -1.231 -4.582 1.188 1 96.75 124 LEU B CA 1
ATOM 2290 C C . LEU B 1 124 ? -0.833 -5.5 0.039 1 96.75 124 LEU B C 1
ATOM 2292 O O . LEU B 1 124 ? -1.478 -5.504 -1.012 1 96.75 124 LEU B O 1
ATOM 2296 N N . LEU B 1 125 ? 0.191 -6.254 0.271 1 97.44 125 LEU B N 1
ATOM 2297 C CA . LEU B 1 125 ? 0.667 -7.152 -0.774 1 97.44 125 LEU B CA 1
ATOM 2298 C C . LEU B 1 125 ? -0.383 -8.211 -1.104 1 97.44 125 LEU B C 1
ATOM 2300 O O . LEU B 1 125 ? -0.617 -8.516 -2.275 1 97.44 125 LEU B O 1
ATOM 2304 N N . ASN B 1 126 ? -1.045 -8.711 -0.067 1 94.62 126 ASN B N 1
ATOM 2305 C CA . ASN B 1 126 ? -2.119 -9.672 -0.301 1 94.62 126 ASN B CA 1
ATOM 2306 C C . ASN B 1 126 ? -3.24 -9.07 -1.14 1 94.62 126 ASN B C 1
ATOM 2308 O O . ASN B 1 126 ? -3.758 -9.711 -2.053 1 94.62 126 ASN B O 1
ATOM 2312 N N . THR B 1 127 ? -3.512 -7.879 -0.849 1 93.25 127 THR B N 1
ATOM 2313 C CA . THR B 1 127 ? -4.59 -7.188 -1.548 1 93.25 127 THR B CA 1
ATOM 2314 C C . THR B 1 127 ? -4.184 -6.867 -2.984 1 93.25 127 THR B C 1
ATOM 2316 O O . THR B 1 127 ? -4.949 -7.109 -3.92 1 93.25 127 THR B O 1
ATOM 2319 N N . LEU B 1 128 ? -3.012 -6.383 -3.23 1 95.31 128 LEU B N 1
ATOM 2320 C CA . LEU B 1 128 ? -2.566 -5.879 -4.523 1 95.31 128 LEU B CA 1
ATOM 2321 C C . LEU B 1 128 ? -2.295 -7.027 -5.492 1 95.31 128 LEU B C 1
ATOM 2323 O O . LEU B 1 128 ? -2.484 -6.883 -6.699 1 95.31 128 LEU B O 1
ATOM 2327 N N . TRP B 1 129 ? -1.945 -8.203 -4.938 1 95.06 129 TRP B N 1
ATOM 2328 C CA . TRP B 1 129 ? -1.661 -9.359 -5.777 1 95.06 129 TRP B CA 1
ATOM 2329 C C . TRP B 1 129 ? -2.949 -10.07 -6.184 1 95.06 129 TRP B C 1
ATOM 2331 O O . TRP B 1 129 ? -2.963 -10.844 -7.141 1 95.06 129 TRP B O 1
ATOM 2341 N N . TYR B 1 130 ? -3.961 -9.797 -5.484 1 91.25 130 TYR B N 1
ATOM 2342 C CA . TYR B 1 130 ? -5.18 -10.586 -5.574 1 91.25 130 TYR B CA 1
ATOM 2343 C C . TYR B 1 130 ? -5.719 -10.602 -7 1 91.25 130 TYR B C 1
ATOM 2345 O O . TYR B 1 130 ? -6.004 -11.672 -7.551 1 91.25 130 TYR B O 1
ATOM 2353 N N . PRO B 1 131 ? -5.809 -9.492 -7.695 1 89.38 131 PRO B N 1
ATOM 2354 C CA . PRO B 1 131 ? -6.352 -9.516 -9.055 1 89.38 131 PRO B CA 1
ATOM 2355 C C . PRO B 1 131 ? -5.422 -10.211 -10.047 1 89.38 131 PRO B C 1
ATOM 2357 O O . PRO B 1 131 ? -5.855 -10.602 -11.141 1 89.38 131 PRO B O 1
ATOM 2360 N N . LEU B 1 132 ? -4.211 -10.336 -9.727 1 90.94 132 LEU B N 1
ATOM 2361 C CA . LEU B 1 132 ? -3.215 -10.914 -10.617 1 90.94 132 LEU B CA 1
ATOM 2362 C C . LEU B 1 132 ? -3.201 -12.438 -10.5 1 90.94 132 LEU B C 1
ATOM 2364 O O . LEU B 1 132 ? -2.934 -13.141 -11.477 1 90.94 132 LEU B O 1
ATOM 2368 N N . LEU B 1 133 ? -3.453 -12.883 -9.312 1 87.75 133 LEU B N 1
ATOM 2369 C CA . LEU B 1 133 ? -3.305 -14.305 -9.023 1 87.75 133 LEU B CA 1
ATOM 2370 C C . LEU B 1 133 ? -4.543 -15.078 -9.453 1 87.75 133 LEU B C 1
ATOM 2372 O O . LEU B 1 133 ? -4.52 -16.312 -9.523 1 87.75 133 LEU B O 1
ATOM 2376 N N . ALA B 1 134 ? -5.543 -14.383 -9.773 1 75.62 134 ALA B N 1
ATOM 2377 C CA . ALA B 1 134 ? -6.762 -15.039 -10.25 1 75.62 134 ALA B CA 1
ATOM 2378 C C . ALA B 1 134 ? -6.547 -15.688 -11.609 1 75.62 134 ALA B C 1
ATOM 2380 O O . ALA B 1 134 ? -7.273 -16.609 -11.992 1 75.62 134 ALA B O 1
ATOM 2381 N N . ASP B 1 135 ? -5.559 -15.211 -12.305 1 71.31 135 ASP B N 1
ATOM 2382 C CA . ASP B 1 135 ? -5.254 -15.773 -13.617 1 71.31 135 ASP B CA 1
ATOM 2383 C C . ASP B 1 135 ? -4.086 -16.75 -13.539 1 71.31 135 ASP B C 1
ATOM 2385 O O . ASP B 1 135 ? -2.924 -16.344 -13.602 1 71.31 135 ASP B O 1
ATOM 2389 N N . THR B 1 136 ? -4.355 -17.922 -13.438 1 62.94 136 THR B N 1
ATOM 2390 C CA . THR B 1 136 ? -3.395 -18.984 -13.211 1 62.94 136 THR B CA 1
ATOM 2391 C C . THR B 1 136 ? -2.434 -19.109 -14.398 1 62.94 136 THR B C 1
ATOM 2393 O O . THR B 1 136 ? -1.327 -19.625 -14.25 1 62.94 136 THR B O 1
ATOM 2396 N N . ALA B 1 137 ? -2.926 -18.688 -15.477 1 58.84 137 ALA B N 1
ATOM 2397 C CA . ALA B 1 137 ? -2.105 -18.812 -16.688 1 58.84 137 ALA B CA 1
ATOM 2398 C C . ALA B 1 137 ? -0.834 -17.984 -16.562 1 58.84 137 ALA B C 1
ATOM 2400 O O . ALA B 1 137 ? 0.134 -18.203 -17.297 1 58.84 137 ALA B O 1
ATOM 2401 N N . ARG B 1 138 ? -0.817 -17.281 -15.602 1 63.84 138 ARG B N 1
ATOM 2402 C CA . ARG B 1 138 ? 0.301 -16.359 -15.477 1 63.84 138 ARG B CA 1
ATOM 2403 C C . ARG B 1 138 ? 1.324 -16.859 -14.469 1 63.84 138 ARG B C 1
ATOM 2405 O O . ARG B 1 138 ? 2.408 -16.297 -14.336 1 63.84 138 ARG B O 1
ATOM 2412 N N . HIS B 1 139 ? 1.002 -17.844 -13.625 1 64.5 139 HIS B N 1
ATOM 2413 C CA . HIS B 1 139 ? 1.808 -18.266 -12.484 1 64.5 139 HIS B CA 1
ATOM 2414 C C . HIS B 1 139 ? 2.973 -19.141 -12.922 1 64.5 139 HIS B C 1
ATOM 2416 O O . HIS B 1 139 ? 3.879 -19.422 -12.133 1 64.5 139 HIS B O 1
ATOM 2422 N N . GLY B 1 140 ? 3.197 -19.25 -14.25 1 68.06 140 GLY B N 1
ATOM 2423 C CA . GLY B 1 140 ? 4.098 -20.375 -14.469 1 68.06 140 GLY B CA 1
ATOM 2424 C C . GLY B 1 140 ? 5.125 -20.109 -15.555 1 68.06 140 GLY B C 1
ATOM 2425 O O . GLY B 1 140 ? 5.27 -18.969 -16.016 1 68.06 140 GLY B O 1
ATOM 2426 N N . GLY B 1 141 ? 6.312 -20.891 -15.461 1 72.75 141 GLY B N 1
ATOM 2427 C CA . GLY B 1 141 ? 7.422 -20.984 -16.391 1 72.75 141 GLY B CA 1
ATOM 2428 C C . GLY B 1 141 ? 8.773 -21.078 -15.711 1 72.75 141 GLY B C 1
ATOM 2429 O O . GLY B 1 141 ? 8.883 -20.828 -14.508 1 72.75 141 GLY B O 1
ATOM 2430 N N . LEU B 1 142 ? 9.672 -21.594 -16.422 1 75.12 142 LEU B N 1
ATOM 2431 C CA . LEU B 1 142 ? 11.023 -21.828 -15.914 1 75.12 142 LEU B CA 1
ATOM 2432 C C . LEU B 1 142 ? 11.648 -20.531 -15.406 1 75.12 142 LEU B C 1
ATOM 2434 O O . LEU B 1 142 ? 12.359 -20.547 -14.398 1 75.12 142 LEU B O 1
ATOM 2438 N N . ASP B 1 143 ? 11.289 -19.516 -15.93 1 86.81 143 ASP B N 1
ATOM 2439 C CA . ASP B 1 143 ? 11.859 -18.219 -15.547 1 86.81 143 ASP B CA 1
ATOM 2440 C C . ASP B 1 143 ? 11.367 -17.797 -14.164 1 86.81 143 ASP B C 1
ATOM 2442 O O . ASP B 1 143 ? 12.148 -17.297 -13.344 1 86.81 143 ASP B O 1
ATOM 2446 N N . VAL B 1 144 ? 10.18 -18.156 -13.938 1 89.12 144 VAL B N 1
ATOM 2447 C CA . VAL B 1 144 ? 9.594 -17.797 -12.648 1 89.12 144 VAL B CA 1
ATOM 2448 C C . VAL B 1 144 ? 10.219 -18.641 -11.547 1 89.12 144 VAL B C 1
ATOM 2450 O O . VAL B 1 144 ? 10.617 -18.125 -10.5 1 89.12 144 VAL B O 1
ATOM 2453 N N . ARG B 1 145 ? 10.336 -19.875 -11.812 1 91.31 145 ARG B N 1
ATOM 2454 C CA . ARG B 1 145 ? 10.906 -20.781 -10.82 1 91.31 145 ARG B CA 1
ATOM 2455 C C . ARG B 1 145 ? 12.344 -20.391 -10.5 1 91.31 145 ARG B C 1
ATOM 2457 O O . ARG B 1 145 ? 12.742 -20.375 -9.328 1 91.31 145 ARG B O 1
ATOM 2464 N N . ASP B 1 146 ? 13.094 -20.109 -11.492 1 94.44 146 ASP B N 1
ATOM 2465 C CA . ASP B 1 146 ? 14.492 -19.719 -11.289 1 94.44 146 ASP B CA 1
ATOM 2466 C C . ASP B 1 146 ? 14.594 -18.438 -10.469 1 94.44 146 ASP B C 1
ATOM 2468 O O . ASP B 1 146 ? 15.453 -18.328 -9.594 1 94.44 146 ASP B O 1
ATOM 2472 N N . CYS B 1 147 ? 13.758 -17.578 -10.758 1 95.44 147 CYS B N 1
ATOM 2473 C CA . CYS B 1 147 ? 13.742 -16.312 -10.039 1 95.44 147 CYS B CA 1
ATOM 2474 C C . CYS B 1 147 ? 13.406 -16.516 -8.57 1 95.44 147 CYS B C 1
ATOM 2476 O O . CYS B 1 147 ? 14.031 -15.93 -7.688 1 95.44 147 CYS B O 1
ATOM 2478 N N . LEU B 1 148 ? 12.484 -17.375 -8.312 1 96.56 148 LEU B N 1
ATOM 2479 C CA . LEU B 1 148 ? 12.062 -17.641 -6.941 1 96.56 148 LEU B CA 1
ATOM 2480 C C . LEU B 1 148 ? 13.133 -18.422 -6.191 1 96.56 148 LEU B C 1
ATOM 2482 O O . LEU B 1 148 ? 13.32 -18.234 -4.988 1 96.56 148 LEU B O 1
ATOM 2486 N N . CYS B 1 149 ? 13.828 -19.281 -6.902 1 96.69 149 CYS B N 1
ATOM 2487 C CA . CYS B 1 149 ? 14.953 -19.984 -6.305 1 96.69 149 CYS B CA 1
ATOM 2488 C C . CYS B 1 149 ? 16.031 -19.016 -5.867 1 96.69 149 CYS B C 1
ATOM 2490 O O . CYS B 1 149 ? 16.547 -19.109 -4.754 1 96.69 149 CYS B O 1
ATOM 2492 N N . LEU B 1 150 ? 16.297 -18.109 -6.738 1 97.12 150 LEU B N 1
ATOM 2493 C CA . LEU B 1 150 ? 17.297 -17.094 -6.422 1 97.12 150 LEU B CA 1
ATOM 2494 C C . LEU B 1 150 ? 16.859 -16.25 -5.23 1 97.12 150 LEU B C 1
ATOM 2496 O O . LEU B 1 150 ? 17.672 -15.961 -4.344 1 97.12 150 LEU B O 1
ATOM 2500 N N . LEU B 1 151 ? 15.648 -15.836 -5.23 1 98 151 LEU B N 1
ATOM 2501 C CA . LEU B 1 151 ? 15.102 -15.055 -4.125 1 98 151 LEU B CA 1
ATOM 2502 C C . LEU B 1 151 ? 15.242 -15.812 -2.807 1 98 151 LEU B C 1
ATOM 2504 O O . LEU B 1 151 ? 15.734 -15.258 -1.822 1 98 151 LEU B O 1
ATOM 2508 N N . ARG B 1 152 ? 14.797 -17.047 -2.855 1 97.69 152 ARG B N 1
ATOM 2509 C CA . ARG B 1 152 ? 14.891 -17.891 -1.665 1 97.69 152 ARG B CA 1
ATOM 2510 C C . ARG B 1 152 ? 16.344 -17.984 -1.181 1 97.69 152 ARG B C 1
ATOM 2512 O O . ARG B 1 152 ? 16.609 -17.844 0.013 1 97.69 152 ARG B O 1
ATOM 2519 N N . ASP B 1 153 ? 17.266 -18.188 -2.066 1 96.62 153 ASP B N 1
ATOM 2520 C CA . ASP B 1 153 ? 18.672 -18.359 -1.731 1 96.62 153 ASP B CA 1
ATOM 2521 C C . ASP B 1 153 ? 19.266 -17.078 -1.139 1 96.62 153 ASP B C 1
ATOM 2523 O O . ASP B 1 153 ? 20.031 -17.125 -0.171 1 96.62 153 ASP B O 1
ATOM 2527 N N . GLU B 1 154 ? 18.906 -15.969 -1.741 1 97.56 154 GLU B N 1
ATOM 2528 C CA . GLU B 1 154 ? 19.438 -14.695 -1.26 1 97.56 154 GLU B CA 1
ATOM 2529 C C . GLU B 1 154 ? 18.891 -14.367 0.13 1 97.56 154 GLU B C 1
ATOM 2531 O O . GLU B 1 154 ? 19.625 -13.852 0.978 1 97.56 154 GLU B O 1
ATOM 2536 N N . VAL B 1 155 ? 17.656 -14.656 0.365 1 97.94 155 VAL B N 1
ATOM 2537 C CA . VAL B 1 155 ? 17.062 -14.422 1.682 1 97.94 155 VAL B CA 1
ATOM 2538 C C . VAL B 1 155 ? 17.719 -15.359 2.705 1 97.94 155 VAL B C 1
ATOM 2540 O O . VAL B 1 155 ? 18.109 -14.922 3.785 1 97.94 155 VAL B O 1
ATOM 2543 N N . ALA B 1 156 ? 17.875 -16.609 2.369 1 96.19 156 ALA B N 1
ATOM 2544 C CA . ALA B 1 156 ? 18.469 -17.594 3.26 1 96.19 156 ALA B CA 1
ATOM 2545 C C . ALA B 1 156 ? 19.922 -17.234 3.59 1 96.19 156 ALA B C 1
ATOM 2547 O O . ALA B 1 156 ? 20.391 -17.469 4.703 1 96.19 156 ALA B O 1
ATOM 2548 N N . GLY B 1 157 ? 20.578 -16.625 2.678 1 95.12 157 GLY B N 1
ATOM 2549 C CA . GLY B 1 157 ? 21.969 -16.25 2.836 1 95.12 157 GLY B CA 1
ATOM 2550 C C . GLY B 1 157 ? 22.156 -14.945 3.584 1 95.12 157 GLY B C 1
ATOM 2551 O O . GLY B 1 157 ? 23.281 -14.547 3.869 1 95.12 157 GLY B O 1
ATOM 2552 N N . GLY B 1 158 ? 21.078 -14.242 3.822 1 95.94 158 GLY B N 1
ATOM 2553 C CA . GLY B 1 158 ? 21.141 -12.984 4.547 1 95.94 158 GLY B CA 1
ATOM 2554 C C . GLY B 1 158 ? 21.594 -11.82 3.682 1 95.94 158 GLY B C 1
ATOM 2555 O O . GLY B 1 158 ? 22.047 -10.805 4.195 1 95.94 158 GLY B O 1
ATOM 2556 N N . ASN B 1 159 ? 21.562 -12 2.436 1 97.12 159 ASN B N 1
ATOM 2557 C CA . ASN B 1 159 ? 21.953 -10.945 1.504 1 97.12 159 ASN B CA 1
ATOM 2558 C C . ASN B 1 159 ? 20.797 -10 1.213 1 97.12 159 ASN B C 1
ATOM 2560 O O . ASN B 1 159 ? 20.141 -10.109 0.172 1 97.12 159 ASN B O 1
ATOM 2564 N N . ALA B 1 160 ? 20.703 -8.984 1.979 1 97.81 160 ALA B N 1
ATOM 2565 C CA . ALA B 1 160 ? 19.516 -8.125 1.964 1 97.81 160 ALA B CA 1
ATOM 2566 C C . ALA B 1 160 ? 19.375 -7.406 0.623 1 97.81 160 ALA B C 1
ATOM 2568 O O . ALA B 1 160 ? 18.297 -7.41 0.022 1 97.81 160 ALA B O 1
ATOM 2569 N N . LEU B 1 161 ? 20.438 -6.801 0.175 1 97.81 161 LEU B N 1
ATOM 2570 C CA . LEU B 1 161 ? 20.375 -6.047 -1.07 1 97.81 161 LEU B CA 1
ATOM 2571 C C . LEU B 1 161 ? 20.031 -6.957 -2.244 1 97.81 161 LEU B C 1
ATOM 2573 O O . LEU B 1 161 ? 19.141 -6.645 -3.033 1 97.81 161 LEU B O 1
ATOM 2577 N N . ALA B 1 162 ? 20.656 -8.102 -2.301 1 98.44 162 ALA B N 1
ATOM 2578 C CA . ALA B 1 162 ? 20.422 -9.055 -3.383 1 98.44 162 ALA B CA 1
ATOM 2579 C C . ALA B 1 162 ? 19.016 -9.656 -3.287 1 98.44 162 ALA B C 1
ATOM 2581 O O .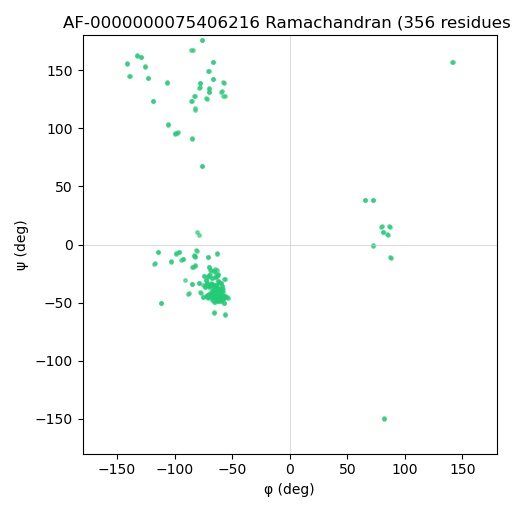 ALA B 1 162 ? 18.375 -9.93 -4.309 1 98.44 162 ALA B O 1
ATOM 2582 N N . ALA B 1 163 ? 18.531 -9.867 -2.088 1 98.44 163 ALA B N 1
ATOM 2583 C CA . ALA B 1 163 ? 17.172 -10.383 -1.881 1 98.44 163 ALA B CA 1
ATOM 2584 C C . ALA B 1 163 ? 16.141 -9.406 -2.408 1 98.44 163 ALA B C 1
ATOM 2586 O O . ALA B 1 163 ? 15.18 -9.805 -3.078 1 98.44 163 ALA B O 1
ATOM 2587 N N . GLY B 1 164 ? 16.391 -8.133 -2.104 1 98.44 164 GLY B N 1
ATOM 2588 C CA . GLY B 1 164 ? 15.484 -7.113 -2.617 1 98.44 164 GLY B CA 1
ATOM 2589 C C . GLY B 1 164 ? 15.461 -7.047 -4.133 1 98.44 164 GLY B C 1
ATOM 2590 O O . GLY B 1 164 ? 14.391 -6.922 -4.734 1 98.44 164 GLY B O 1
ATOM 2591 N N . GLN B 1 165 ? 16.594 -7.164 -4.699 1 98.31 165 GLN B N 1
ATOM 2592 C CA . GLN B 1 165 ? 16.703 -7.129 -6.152 1 98.31 165 GLN B CA 1
ATOM 2593 C C . GLN B 1 165 ? 16.016 -8.344 -6.781 1 98.31 165 GLN B C 1
ATOM 2595 O O . GLN B 1 165 ? 15.375 -8.227 -7.824 1 98.31 165 GLN B O 1
ATOM 2600 N N . ALA B 1 166 ? 16.188 -9.469 -6.137 1 98.25 166 ALA B N 1
ATOM 2601 C CA . ALA B 1 166 ? 15.547 -10.688 -6.633 1 98.25 166 ALA B CA 1
ATOM 2602 C C . ALA B 1 166 ? 14.023 -10.562 -6.578 1 98.25 166 ALA B C 1
ATOM 2604 O O . ALA B 1 166 ? 13.328 -11 -7.5 1 98.25 166 ALA B O 1
ATOM 2605 N N . ALA B 1 167 ? 13.539 -9.969 -5.527 1 98.25 167 ALA B N 1
ATOM 2606 C CA . ALA B 1 167 ? 12.102 -9.75 -5.406 1 98.25 167 ALA B CA 1
ATOM 2607 C C . ALA B 1 167 ? 11.594 -8.805 -6.496 1 98.25 167 ALA B C 1
ATOM 2609 O O . ALA B 1 167 ? 10.539 -9.039 -7.086 1 98.25 167 ALA B O 1
ATOM 2610 N N . GLN B 1 168 ? 12.367 -7.805 -6.754 1 98 168 GLN B N 1
ATOM 2611 C CA . GLN B 1 168 ? 12.008 -6.871 -7.816 1 98 168 GLN B CA 1
ATOM 2612 C C . GLN B 1 168 ? 11.984 -7.566 -9.172 1 98 168 GLN B C 1
ATOM 2614 O O . GLN B 1 168 ? 11.094 -7.32 -9.992 1 98 168 GLN B O 1
ATOM 2619 N N . ALA B 1 169 ? 12.945 -8.352 -9.383 1 97.19 169 ALA B N 1
ATOM 2620 C CA . ALA B 1 169 ? 13.023 -9.094 -10.641 1 97.19 169 ALA B CA 1
ATOM 2621 C C . ALA B 1 169 ? 11.828 -10.023 -10.805 1 97.19 169 ALA B C 1
ATOM 2623 O O . ALA B 1 169 ? 11.273 -10.141 -11.906 1 97.19 169 ALA B O 1
ATOM 2624 N N . TYR B 1 170 ? 11.461 -10.672 -9.742 1 96.75 170 TYR B N 1
ATOM 2625 C CA . TYR B 1 170 ? 10.297 -11.555 -9.781 1 96.75 170 TYR B CA 1
ATOM 2626 C C . TYR B 1 170 ? 9.047 -10.797 -10.188 1 96.75 170 TYR B C 1
ATOM 2628 O O . TYR B 1 170 ? 8.297 -11.234 -11.062 1 96.75 170 TYR B O 1
ATOM 2636 N N . VAL B 1 171 ? 8.828 -9.625 -9.562 1 96.44 171 VAL B N 1
ATOM 2637 C CA . VAL B 1 171 ? 7.676 -8.789 -9.883 1 96.44 171 VAL B CA 1
ATOM 2638 C C . VAL B 1 171 ? 7.766 -8.328 -11.336 1 96.44 171 VAL B C 1
ATOM 2640 O O . VAL B 1 171 ? 6.75 -8.242 -12.039 1 96.44 171 VAL B O 1
ATOM 2643 N N . GLY B 1 172 ? 8.977 -8.039 -11.711 1 95.62 172 GLY B N 1
ATOM 2644 C CA . GLY B 1 172 ? 9.203 -7.633 -13.094 1 95.62 172 GLY B CA 1
ATOM 2645 C C . GLY B 1 172 ? 8.758 -8.68 -14.102 1 95.62 172 GLY B C 1
ATOM 2646 O O . GLY B 1 172 ? 8.281 -8.344 -15.18 1 95.62 172 GLY B O 1
ATOM 2647 N N . LEU B 1 173 ? 8.914 -9.961 -13.812 1 94 173 LEU B N 1
ATOM 2648 C CA . LEU B 1 173 ? 8.461 -11.039 -14.688 1 94 173 LEU B CA 1
ATOM 2649 C C . LEU B 1 173 ? 6.945 -11.016 -14.844 1 94 173 LEU B C 1
ATOM 2651 O O . LEU B 1 173 ? 6.426 -11.195 -15.945 1 94 173 LEU B O 1
ATOM 2655 N N . TRP B 1 174 ? 6.289 -10.742 -13.75 1 92.56 174 TRP B N 1
ATOM 2656 C CA . TRP B 1 174 ? 4.832 -10.633 -13.797 1 92.56 174 TRP B CA 1
ATOM 2657 C C . TRP B 1 174 ? 4.406 -9.422 -14.625 1 92.56 174 TRP B C 1
ATOM 2659 O O . TRP B 1 174 ? 3.465 -9.508 -15.414 1 92.56 174 TRP B O 1
ATOM 2669 N N . ALA B 1 175 ? 5.078 -8.344 -14.398 1 93.94 175 ALA B N 1
ATOM 2670 C CA . ALA B 1 175 ? 4.766 -7.129 -15.148 1 93.94 175 ALA B CA 1
ATOM 2671 C C . ALA B 1 175 ? 4.871 -7.375 -16.656 1 93.94 175 ALA B C 1
ATOM 2673 O O . ALA B 1 175 ? 3.994 -6.961 -17.422 1 93.94 175 ALA B O 1
ATOM 2674 N N . LYS B 1 176 ? 5.914 -8.055 -17.062 1 92.31 176 LYS B N 1
ATOM 2675 C CA . LYS B 1 176 ? 6.113 -8.359 -18.469 1 92.31 176 LYS B CA 1
ATOM 2676 C C . LYS B 1 176 ? 4.988 -9.242 -19 1 92.31 176 LYS B C 1
ATOM 2678 O O . LYS B 1 176 ? 4.52 -9.047 -20.125 1 92.31 176 LYS B O 1
ATOM 2683 N N . ARG B 1 177 ? 4.523 -10.156 -18.25 1 89.62 177 ARG B N 1
ATOM 2684 C CA . ARG B 1 177 ? 3.506 -11.109 -18.672 1 89.62 177 ARG B CA 1
ATOM 2685 C C . ARG B 1 177 ? 2.135 -10.453 -18.766 1 89.62 177 ARG B C 1
ATOM 2687 O O . ARG B 1 177 ? 1.32 -10.797 -19.609 1 89.62 177 ARG B O 1
ATOM 2694 N N . VAL B 1 178 ? 1.893 -9.531 -17.875 1 89.69 178 VAL B N 1
ATOM 2695 C CA . VAL B 1 178 ? 0.569 -8.922 -17.781 1 89.69 178 VAL B CA 1
ATOM 2696 C C . VAL B 1 178 ? 0.481 -7.723 -18.719 1 89.69 178 VAL B C 1
ATOM 2698 O O . VAL B 1 178 ? -0.531 -7.527 -19.391 1 89.69 178 VAL B O 1
ATOM 2701 N N . LEU B 1 179 ? 1.553 -6.938 -18.734 1 89.62 179 LEU B N 1
ATOM 2702 C CA . LEU B 1 179 ? 1.519 -5.676 -19.469 1 89.62 179 LEU B CA 1
ATOM 2703 C C . LEU B 1 179 ? 2.08 -5.855 -20.875 1 89.62 179 LEU B C 1
ATOM 2705 O O . LEU B 1 179 ? 1.807 -5.043 -21.766 1 89.62 179 LEU B O 1
ATOM 2709 N N . GLY B 1 180 ? 2.777 -7.039 -21.141 1 81.88 180 GLY B N 1
ATOM 2710 C CA . GLY B 1 180 ? 3.41 -7.285 -22.422 1 81.88 180 GLY B CA 1
ATOM 2711 C C . GLY B 1 180 ? 4.777 -6.641 -22.547 1 81.88 180 GLY B C 1
ATOM 2712 O O . GLY B 1 180 ? 5.109 -5.723 -21.797 1 81.88 180 GLY B O 1
#